Protein AF-A0A1H5J4Q7-F1 (afdb_monomer)

Solvent-accessible surface area (backbone atoms only — not comparable to full-atom values): 19342 Å² total; per-residue (Å²): 143,78,88,88,77,78,52,77,70,61,62,71,66,70,59,67,91,71,68,54,76,65,59,83,91,80,89,80,90,82,86,89,84,87,87,82,97,84,64,92,84,64,46,76,70,48,75,79,55,83,68,85,72,91,74,59,88,88,75,57,66,55,59,77,46,23,42,80,66,65,52,63,68,38,54,57,54,50,56,54,52,53,66,68,64,64,86,60,58,89,84,57,45,62,52,52,46,33,54,47,30,18,50,28,19,20,48,10,32,35,45,59,77,34,60,68,59,38,51,56,59,71,71,50,93,70,50,70,70,48,50,52,45,49,34,52,9,28,37,27,39,65,36,51,67,60,19,48,54,55,20,54,78,65,78,37,48,66,62,54,49,5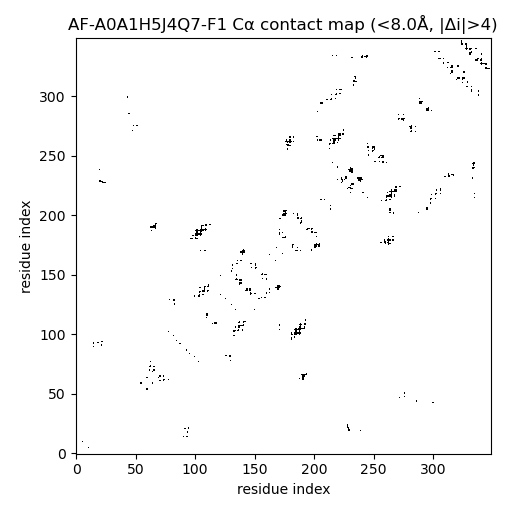2,46,60,75,64,61,66,62,29,65,89,74,48,62,31,56,56,45,44,48,47,40,31,19,29,50,18,25,21,21,41,61,60,47,61,66,34,59,45,27,44,51,54,44,62,78,80,45,54,70,66,48,47,40,52,8,51,42,52,7,54,32,32,65,74,41,37,43,35,41,37,52,67,94,49,73,61,43,42,40,60,51,34,41,32,62,76,34,36,40,91,82,48,40,63,61,29,32,25,23,50,22,47,11,47,45,48,28,52,52,50,64,46,28,72,80,28,71,67,53,35,52,52,56,51,47,57,36,64,73,35,73,67,52,35,51,45,52,53,52,41,52,54,41,48,54,51,44,54,54,46,27,54,49,45,63,72,69,51,90,50,65,39,57,52,47,20,49,48,33,55,36,54,69,46,54,64,65,56,24,54,49,35,65,63,62,76,130

Foldseek 3Di:
DDDDDPDPVNLQPPQPVQPLPDDDDDDDDDDDDDDDDDPPPPCVLCLLPPPDDDDDPVPDQCQQCCQPVVPCVSVVVLLVVQLVPDPDDSNNVPVVLLSLLLVLLQLLLCVLPPVPSLVVVLPDDGDPRSLLSNLSSCVLNVVLVVSCVSCVVVVNNVSSVSCVVVVDHHLLPDAQAQAQSLLSSLSSSCSNNVDCSSLVSLVVNLVVDDLLLLLLLLLQLLLCLPPNSQSAFPPDHRPLSLVLLCVVVVCVPPVRSSSRSPSSSSSSNVLSVSCNPDVVSSVVVSVSQVVDPSSVVSNSQSSVLVVVLNVLSVVCVVPPDPQLSVQLNSCSSSSHGSVSSVVSNVDDD

Sequence (349 aa):
MMNSKLSVFQLRMRGWTRNLQSCGSWSIAVSFGGPPALIRSLLLVLALALGSGTVTADDLPCYPTFYQTKNIRCIDGLVSSLSTLKSAAPDARTGIHSNIEGAVGFLAGLFHDHPEERRRLLTNSVSVDVKGIYIESLYRAGLTSDARTYADANSLSELFKDYMNGNLSSITETKSTYIASVNDLLIGAYFASGDLRYINNILTNYITADDEIVSDAVRIGLLHSKFGSNLAGPGRPGGAASRAACDRYRCKLDPKNFLRVLTLSSAIWALQSLSDHDEGIKRYFAKFFESDQRLKRLSATELAAFQNYVTLSIAYAAVKDNPNINSALSIFEELGSARDMANAMQKKD

Radius of gyration: 21.9 Å; Cα contacts (8 Å, |Δi|>4): 416; chains: 1; bounding box: 51×53×64 Å

Secondary structure (DSSP, 8-state):
-------HHHHHHTTGGG-SS-S-------------S--TTTHHHHTT--------TTSS-TTTTHHHH--THHHHHHHHHHHH-----TTTHHHHHHHHHHHHHHHHHHHHH-HHHHHHHHHS---HHHHHHHHHHHHHTT-HHHHHHHHHHTT-HHHHHHHHHTTPPPTTT---SS-THHHHHHHHHHHHH--HHHHHHHHHHHHTS-HHHHHHHHHHHHHHHHHGGG-S-TTSPTTHHHHHHHHHTTTTT--HHHHHHHHHHHHHHHHHHHHTT-HHHHHHHHHHHHHSHHHHHHHHHHHHHHHHHHHHHHHHHHH---HHHHHHHHHHHTT--HHHHHHHTT---

Mean predicted aligned error: 10.98 Å

Structure (mmCIF, N/CA/C/O backbone):
data_AF-A0A1H5J4Q7-F1
#
_entry.id   AF-A0A1H5J4Q7-F1
#
loop_
_atom_site.group_PDB
_atom_site.id
_atom_site.type_symbol
_atom_site.label_atom_id
_atom_site.label_alt_id
_atom_site.label_comp_id
_atom_site.label_asym_id
_atom_site.label_entity_id
_atom_site.label_seq_id
_atom_site.pdbx_PDB_ins_code
_atom_site.Cartn_x
_atom_site.Cartn_y
_atom_site.Cartn_z
_atom_site.occupancy
_atom_site.B_iso_or_equiv
_atom_site.auth_seq_id
_atom_site.auth_comp_id
_atom_site.auth_asym_id
_atom_site.auth_atom_id
_atom_site.pdbx_PDB_model_num
ATOM 1 N N . MET A 1 1 ? 9.649 27.566 30.731 1.00 29.77 1 MET A N 1
ATOM 2 C CA . MET A 1 1 ? 8.384 27.669 29.971 1.00 29.77 1 MET A CA 1
ATOM 3 C C . MET A 1 1 ? 8.693 28.174 28.569 1.00 29.77 1 MET A C 1
ATOM 5 O O . MET A 1 1 ? 8.866 29.367 28.390 1.00 29.77 1 MET A O 1
ATOM 9 N N . MET A 1 2 ? 8.815 27.273 27.594 1.00 20.53 2 MET A N 1
ATOM 10 C CA . MET A 1 2 ? 8.795 27.592 26.162 1.00 20.53 2 MET A CA 1
ATOM 11 C C . MET A 1 2 ? 8.094 26.434 25.449 1.00 20.53 2 MET A C 1
ATOM 13 O O . MET A 1 2 ? 8.372 25.269 25.718 1.00 20.53 2 MET A O 1
ATOM 17 N N . ASN A 1 3 ? 7.110 26.805 24.634 1.00 22.41 3 ASN A N 1
ATOM 18 C CA . ASN A 1 3 ? 6.052 25.979 24.064 1.00 22.41 3 ASN A CA 1
ATOM 19 C C . ASN A 1 3 ? 6.553 24.819 23.189 1.00 22.41 3 ASN A C 1
ATOM 21 O O . ASN A 1 3 ? 7.021 25.024 22.072 1.00 22.41 3 ASN A O 1
ATOM 25 N N . SER A 1 4 ? 6.308 23.593 23.642 1.00 25.86 4 SER A N 1
ATOM 26 C CA . SER A 1 4 ? 6.236 22.385 22.823 1.00 25.86 4 SER A CA 1
ATOM 27 C C . SER A 1 4 ? 4.830 22.257 22.221 1.00 25.86 4 SER A C 1
ATOM 29 O O . SER A 1 4 ? 3.955 21.589 22.758 1.00 25.86 4 SER A O 1
ATOM 31 N N . LYS A 1 5 ? 4.595 22.915 21.083 1.00 29.62 5 LYS A N 1
ATOM 32 C CA . LYS A 1 5 ? 3.440 22.636 20.211 1.00 29.62 5 LYS A CA 1
ATOM 33 C C . LYS A 1 5 ? 3.932 22.322 18.803 1.00 29.62 5 LYS A C 1
ATOM 35 O O . LYS A 1 5 ? 3.815 23.131 17.892 1.00 29.62 5 LYS A O 1
ATOM 40 N N . LEU A 1 6 ? 4.498 21.130 18.645 1.00 25.55 6 LEU A N 1
ATOM 41 C CA . LEU A 1 6 ? 4.505 20.444 17.356 1.00 25.55 6 LEU A CA 1
ATOM 42 C C . LEU A 1 6 ? 3.244 19.585 17.348 1.00 25.55 6 LEU A C 1
ATOM 44 O O . LEU A 1 6 ? 3.150 18.627 18.111 1.00 25.55 6 LEU A O 1
ATOM 48 N N . SER A 1 7 ? 2.245 19.979 16.558 1.00 27.31 7 SER A N 1
ATOM 49 C CA . SER A 1 7 ? 1.022 19.190 16.423 1.00 27.31 7 SER A CA 1
ATOM 50 C C . SER A 1 7 ? 1.363 17.809 15.856 1.00 27.31 7 SER A C 1
ATOM 52 O O . SER A 1 7 ? 2.272 17.667 15.034 1.00 27.31 7 SER A O 1
ATOM 54 N N . VAL A 1 8 ? 0.610 16.787 16.260 1.00 31.56 8 VAL A N 1
ATOM 55 C CA . VAL A 1 8 ? 0.691 15.410 15.734 1.00 31.56 8 VAL A CA 1
ATOM 56 C C . VAL A 1 8 ? 0.660 15.389 14.191 1.00 31.56 8 VAL A C 1
ATOM 58 O O . VAL A 1 8 ? 1.298 14.556 13.551 1.00 31.56 8 VAL A O 1
ATOM 61 N N . PHE A 1 9 ? 0.026 16.392 13.576 1.00 26.95 9 PHE A N 1
ATOM 62 C CA . PHE A 1 9 ? -0.016 16.619 12.132 1.00 26.95 9 PHE A CA 1
ATOM 63 C C . PHE A 1 9 ? 1.332 17.061 11.516 1.00 26.95 9 PHE A C 1
ATOM 65 O O . PHE A 1 9 ? 1.667 16.659 10.404 1.00 26.95 9 PHE A O 1
ATOM 72 N N . GLN A 1 10 ? 2.155 17.838 12.233 1.00 26.36 10 GLN A N 1
ATOM 73 C CA . GLN A 1 10 ? 3.488 18.261 11.771 1.00 26.36 10 GLN A CA 1
ATOM 74 C C . GLN A 1 10 ? 4.546 17.149 11.872 1.00 26.36 10 GLN A C 1
ATOM 76 O O . GLN A 1 10 ? 5.519 17.156 11.113 1.00 26.36 10 GLN A O 1
ATOM 81 N N . LEU A 1 11 ? 4.344 16.163 12.752 1.00 28.02 11 LEU A N 1
ATOM 82 C CA . LEU A 1 11 ? 5.165 14.947 12.822 1.00 28.02 11 LEU A CA 1
ATOM 83 C C . LEU A 1 11 ? 4.892 13.989 11.648 1.00 28.02 11 LEU A C 1
ATOM 85 O O . LEU A 1 11 ? 5.827 13.351 11.169 1.00 28.02 11 LEU A O 1
ATOM 89 N N . ARG A 1 12 ? 3.659 13.966 11.116 1.00 34.75 12 ARG A N 1
ATOM 90 C CA . ARG A 1 12 ? 3.257 13.140 9.957 1.00 34.75 12 ARG A CA 1
ATOM 91 C C . ARG A 1 12 ? 3.924 13.549 8.632 1.00 34.75 12 ARG A C 1
ATOM 93 O O . ARG A 1 12 ? 4.121 12.705 7.767 1.00 34.75 12 ARG A O 1
ATOM 100 N N . MET A 1 13 ? 4.329 14.814 8.481 1.00 28.12 13 MET A N 1
ATOM 101 C CA . MET A 1 13 ? 4.890 15.350 7.224 1.00 28.12 13 MET A CA 1
ATOM 102 C C . MET A 1 13 ? 6.427 15.304 7.142 1.00 28.12 13 MET A C 1
ATOM 104 O O . MET A 1 13 ? 6.987 15.312 6.048 1.00 28.12 13 MET A O 1
ATOM 108 N N . ARG A 1 14 ? 7.145 15.257 8.275 1.00 25.47 14 ARG A N 1
ATOM 109 C CA . ARG A 1 14 ? 8.619 15.390 8.297 1.00 25.47 14 ARG A CA 1
ATOM 110 C C . ARG A 1 14 ? 9.396 14.098 8.003 1.00 25.47 14 ARG A C 1
ATOM 112 O O . ARG A 1 14 ? 10.595 14.177 7.757 1.00 25.47 14 ARG A O 1
ATOM 119 N N . GLY A 1 15 ? 8.747 12.932 8.009 1.00 28.78 15 GLY A N 1
ATOM 120 C CA . GLY A 1 15 ? 9.418 11.631 7.852 1.00 28.78 15 GLY A CA 1
ATOM 121 C C . GLY A 1 15 ? 9.685 11.184 6.409 1.00 28.78 15 GLY A C 1
ATOM 122 O O . GLY A 1 15 ? 10.469 10.268 6.194 1.00 28.78 15 GLY A O 1
ATOM 123 N N . TRP A 1 16 ? 9.063 11.806 5.404 1.00 30.89 16 TRP A N 1
ATOM 124 C CA . TRP A 1 16 ? 9.048 11.246 4.046 1.00 30.89 16 TRP A CA 1
ATOM 125 C C . TRP A 1 16 ? 10.306 11.503 3.210 1.00 30.89 16 TRP A C 1
ATOM 127 O O . TRP A 1 16 ? 10.646 10.688 2.357 1.00 30.89 16 TRP A O 1
ATOM 137 N N . THR A 1 17 ? 11.056 12.578 3.460 1.00 31.09 17 THR A N 1
ATOM 138 C CA . THR A 1 17 ? 12.242 12.918 2.649 1.00 31.09 17 THR A CA 1
ATOM 139 C C . THR A 1 17 ? 13.477 12.050 2.936 1.00 31.09 17 THR A C 1
ATOM 141 O O . THR A 1 17 ? 14.515 12.265 2.315 1.00 31.09 17 THR A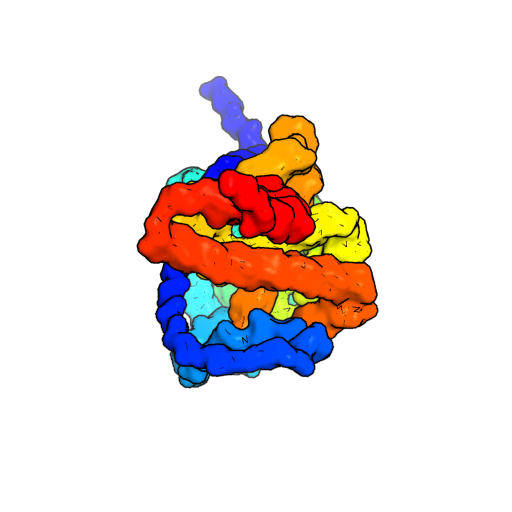 O 1
ATOM 144 N N . ARG A 1 18 ? 13.394 11.057 3.839 1.00 31.28 18 ARG A N 1
ATOM 145 C CA . ARG A 1 18 ? 14.527 10.187 4.230 1.00 31.28 18 ARG A CA 1
ATOM 146 C C . ARG A 1 18 ? 14.257 8.668 4.156 1.00 31.28 18 ARG A C 1
ATOM 148 O O . ARG A 1 18 ? 15.115 7.886 4.541 1.00 31.28 18 ARG A O 1
ATOM 155 N N . ASN A 1 19 ? 13.116 8.234 3.615 1.00 31.52 19 ASN A N 1
ATOM 156 C CA . ASN A 1 19 ? 12.564 6.875 3.780 1.00 31.52 19 ASN A CA 1
ATOM 157 C C . ASN A 1 19 ? 12.998 5.767 2.803 1.00 31.52 19 ASN A C 1
ATOM 159 O O . ASN A 1 19 ? 12.260 4.813 2.583 1.00 31.52 19 ASN A O 1
ATOM 163 N N . LEU A 1 20 ? 14.202 5.827 2.240 1.00 35.66 20 LEU A N 1
ATOM 164 C CA . LEU A 1 20 ? 14.675 4.794 1.299 1.00 35.66 20 LEU A CA 1
ATOM 165 C C . LEU A 1 20 ? 15.574 3.724 1.940 1.00 35.66 20 LEU A C 1
ATOM 167 O O . LEU A 1 20 ? 16.313 3.043 1.238 1.00 35.66 20 LEU A O 1
ATOM 171 N N . GLN A 1 21 ? 15.549 3.560 3.267 1.00 27.89 21 GLN A N 1
ATOM 172 C CA . GLN A 1 21 ? 16.539 2.721 3.966 1.00 27.89 21 GLN A CA 1
ATOM 173 C C . GLN A 1 21 ? 15.998 1.699 4.976 1.00 27.89 21 GLN A C 1
ATOM 175 O O . GLN A 1 21 ? 16.804 1.007 5.589 1.00 27.89 21 GLN A O 1
ATOM 180 N N . SER A 1 22 ? 14.685 1.526 5.155 1.00 24.45 22 SER A N 1
ATOM 181 C CA . SER A 1 22 ? 14.187 0.594 6.181 1.00 24.45 22 SER A CA 1
ATOM 182 C C . SER A 1 22 ? 12.938 -0.186 5.772 1.00 24.45 22 SER A C 1
ATOM 184 O O . SER A 1 22 ? 11.874 -0.038 6.361 1.00 24.45 22 SER A O 1
ATOM 186 N N . CYS A 1 23 ? 13.086 -1.080 4.793 1.00 25.84 23 CYS A N 1
ATOM 187 C CA . CYS A 1 23 ? 12.246 -2.275 4.661 1.00 25.84 23 CYS A CA 1
ATOM 188 C C . CYS A 1 23 ? 13.148 -3.454 4.271 1.00 25.84 23 CYS A C 1
ATOM 190 O O . CYS A 1 23 ? 13.990 -3.328 3.384 1.00 25.84 23 CYS A O 1
ATOM 192 N N . GLY A 1 24 ? 13.039 -4.542 5.035 1.00 23.61 24 GLY A N 1
ATOM 193 C CA . GLY A 1 24 ? 14.027 -5.613 5.145 1.00 23.61 24 GLY A CA 1
ATOM 194 C C . GLY A 1 24 ? 14.361 -6.345 3.846 1.00 23.61 24 GLY A C 1
ATOM 195 O O . GLY A 1 24 ? 13.514 -6.580 2.989 1.00 23.61 24 GLY A O 1
ATOM 196 N N . SER A 1 25 ? 15.629 -6.730 3.751 1.00 21.33 25 SER A N 1
ATOM 197 C CA . SER A 1 25 ? 16.214 -7.555 2.702 1.00 21.33 25 SER A CA 1
ATOM 198 C C . SER A 1 25 ? 15.612 -8.961 2.689 1.00 21.33 25 SER A C 1
ATOM 200 O O . SER A 1 25 ? 15.747 -9.692 3.667 1.00 21.33 25 SER A O 1
ATOM 202 N N . TRP A 1 26 ? 15.054 -9.374 1.553 1.00 22.02 26 TRP A N 1
ATOM 203 C CA . TRP A 1 26 ? 14.820 -10.782 1.228 1.00 22.02 26 TRP A CA 1
ATOM 204 C C . TRP A 1 26 ? 15.532 -11.075 -0.092 1.00 22.02 26 TRP A C 1
ATOM 206 O O . TRP A 1 26 ? 15.235 -10.477 -1.124 1.00 22.02 26 TRP A O 1
ATOM 216 N N . SER A 1 27 ? 16.550 -11.935 -0.039 1.00 19.55 27 SER A N 1
ATOM 217 C CA . SER A 1 27 ? 17.328 -12.346 -1.212 1.00 19.55 27 SER A CA 1
ATOM 218 C C . SER A 1 27 ? 16.724 -13.622 -1.786 1.00 19.55 27 SER A C 1
ATOM 220 O O . SER A 1 27 ? 16.618 -14.610 -1.066 1.00 19.55 27 SER A O 1
ATOM 222 N N . ILE A 1 28 ? 16.384 -13.630 -3.076 1.00 22.78 28 ILE A N 1
ATOM 223 C CA . ILE A 1 28 ? 16.048 -14.858 -3.808 1.00 22.78 28 ILE A CA 1
ATOM 224 C C . ILE A 1 28 ? 16.969 -14.959 -5.025 1.00 22.78 28 ILE A C 1
ATOM 226 O O . ILE A 1 28 ? 16.958 -14.101 -5.911 1.00 22.78 28 ILE A O 1
ATOM 230 N N . ALA A 1 29 ? 17.775 -16.020 -5.053 1.00 20.33 29 ALA A N 1
ATOM 231 C CA . ALA A 1 29 ? 18.517 -16.462 -6.225 1.00 20.33 29 ALA A CA 1
ATOM 232 C C . ALA A 1 29 ? 17.582 -17.266 -7.140 1.00 20.33 29 ALA A C 1
ATOM 234 O O . ALA A 1 29 ? 16.869 -18.144 -6.660 1.00 20.33 29 ALA A O 1
ATOM 235 N N . VAL A 1 30 ? 17.596 -17.003 -8.451 1.00 23.02 30 VAL A N 1
ATOM 236 C CA . VAL A 1 30 ? 16.893 -17.844 -9.436 1.00 23.02 30 VAL A CA 1
ATOM 237 C C . VAL A 1 30 ? 17.801 -18.100 -10.639 1.00 23.02 30 VAL A C 1
ATOM 239 O O . VAL A 1 30 ? 18.414 -17.176 -11.174 1.00 23.02 30 VAL A O 1
ATOM 242 N N . SER A 1 31 ? 17.894 -19.377 -11.017 1.00 19.88 31 SER A N 1
ATOM 243 C CA . SER A 1 31 ? 18.661 -19.929 -12.142 1.00 19.88 31 SER A CA 1
ATOM 244 C C . SER A 1 31 ? 17.863 -19.890 -13.458 1.00 19.88 31 SER A C 1
ATOM 246 O O . SER A 1 31 ? 16.634 -19.875 -13.447 1.00 19.88 31 SER A O 1
ATOM 248 N N . PHE A 1 32 ? 18.578 -19.855 -14.587 1.00 26.89 32 PHE A N 1
ATOM 249 C CA . PHE A 1 32 ? 18.095 -19.527 -15.935 1.00 26.89 32 PHE A CA 1
ATOM 250 C C . PHE A 1 32 ? 17.524 -20.698 -16.753 1.00 26.89 32 PHE A C 1
ATOM 252 O O . PHE A 1 32 ? 17.999 -21.828 -16.670 1.00 26.89 32 PHE A O 1
ATOM 259 N N . GLY A 1 33 ? 16.641 -20.339 -17.697 1.00 20.36 33 GLY A N 1
ATOM 260 C CA . GLY A 1 33 ? 16.422 -21.037 -18.971 1.00 20.36 33 GLY A CA 1
ATOM 261 C C . GLY A 1 33 ? 15.419 -20.296 -19.879 1.00 20.36 33 GLY A C 1
ATOM 262 O O . GLY A 1 33 ? 14.238 -20.250 -19.559 1.00 20.36 33 GLY A O 1
ATOM 263 N N . GLY A 1 34 ? 15.873 -19.696 -20.994 1.00 27.83 34 GLY A N 1
ATOM 264 C CA . GLY A 1 34 ? 15.013 -19.223 -22.113 1.00 27.83 34 GLY A CA 1
ATOM 265 C C . GLY A 1 34 ? 14.760 -20.345 -23.142 1.00 27.83 34 GLY A C 1
ATOM 266 O O . GLY A 1 34 ? 15.465 -21.354 -23.044 1.00 27.83 34 GLY A O 1
ATOM 267 N N . PRO A 1 35 ? 13.816 -20.240 -24.123 1.00 32.12 35 PRO A N 1
ATOM 268 C CA . PRO A 1 35 ? 13.859 -19.302 -25.278 1.00 32.12 35 PRO A CA 1
ATOM 269 C C . PRO A 1 35 ? 12.435 -18.892 -25.824 1.00 32.12 35 PRO A C 1
ATOM 271 O O . PRO A 1 35 ? 11.508 -18.821 -25.025 1.00 32.12 35 PRO A O 1
ATOM 274 N N . PRO A 1 36 ? 12.191 -18.621 -27.138 1.00 32.25 36 PRO A N 1
ATOM 275 C CA . PRO A 1 36 ? 12.287 -17.344 -27.859 1.00 32.25 36 PRO A CA 1
ATOM 276 C C . PRO A 1 36 ? 10.930 -16.765 -28.370 1.00 32.25 36 PRO A C 1
ATOM 278 O O . PRO A 1 36 ? 9.840 -17.255 -28.090 1.00 32.25 36 PRO A O 1
ATOM 281 N N . ALA A 1 37 ? 11.026 -15.667 -29.128 1.00 31.22 37 ALA A N 1
ATOM 282 C CA . ALA A 1 37 ? 9.973 -14.791 -29.644 1.00 31.22 37 ALA A CA 1
ATOM 283 C C . ALA A 1 37 ? 8.816 -15.469 -30.415 1.00 31.22 37 ALA A C 1
ATOM 285 O O . ALA A 1 37 ? 8.998 -15.816 -31.574 1.00 31.22 37 ALA A O 1
ATOM 286 N N . LEU A 1 38 ? 7.617 -15.556 -29.809 1.00 28.70 38 LEU A N 1
ATOM 287 C CA . LEU A 1 38 ? 6.293 -15.459 -30.478 1.00 28.70 38 LEU A CA 1
ATOM 288 C C . LEU A 1 38 ? 5.083 -15.503 -29.506 1.00 28.70 38 LEU A C 1
ATOM 290 O O . LEU A 1 38 ? 4.016 -15.997 -29.850 1.00 28.70 38 LEU A O 1
ATOM 294 N N . ILE A 1 39 ? 5.195 -14.969 -28.281 1.00 31.05 39 ILE A N 1
ATOM 295 C CA . ILE A 1 39 ? 4.081 -14.975 -27.304 1.00 31.05 39 ILE A CA 1
ATOM 296 C C . ILE A 1 39 ? 3.931 -13.589 -26.658 1.00 31.05 39 ILE A C 1
ATOM 298 O O . ILE A 1 39 ? 4.207 -13.393 -25.483 1.00 31.05 39 ILE A O 1
ATOM 302 N N . ARG A 1 40 ? 3.518 -12.572 -27.426 1.00 31.56 40 ARG A N 1
ATOM 303 C CA . ARG A 1 40 ? 3.333 -11.198 -26.899 1.00 31.56 40 ARG A CA 1
ATOM 304 C C . ARG A 1 40 ? 1.955 -10.916 -26.286 1.00 31.56 40 ARG A C 1
ATOM 306 O O . ARG A 1 40 ? 1.756 -9.833 -25.751 1.00 31.56 40 ARG A O 1
ATOM 313 N N . SER A 1 41 ? 1.034 -11.879 -26.288 1.00 31.75 41 SER A N 1
ATOM 314 C CA . SER A 1 41 ? -0.330 -11.673 -25.762 1.00 31.75 41 SER A CA 1
ATOM 315 C C . SER A 1 41 ? -0.670 -12.508 -24.522 1.00 31.75 41 SER A C 1
ATOM 317 O O . SER A 1 41 ? -1.698 -12.252 -23.907 1.00 31.75 41 SER A O 1
ATOM 319 N N . LEU A 1 42 ? 0.197 -13.446 -24.113 1.00 28.98 42 LEU A N 1
ATOM 320 C CA . LEU A 1 42 ? -0.006 -14.300 -22.929 1.00 28.98 42 LEU A CA 1
ATOM 321 C C . LEU A 1 42 ? 0.981 -14.022 -21.773 1.00 28.98 42 LEU A C 1
ATOM 323 O O . LEU A 1 42 ? 0.776 -14.493 -20.659 1.00 28.98 42 LEU A O 1
ATOM 327 N N . LEU A 1 43 ? 2.045 -13.240 -22.006 1.00 36.28 43 LEU A N 1
ATOM 328 C CA . LEU A 1 43 ? 3.125 -13.021 -21.029 1.00 36.28 43 LEU A CA 1
ATOM 329 C C . LEU A 1 43 ? 2.837 -11.951 -19.963 1.00 36.28 43 LEU A C 1
ATOM 331 O O . LEU A 1 43 ? 3.576 -11.882 -18.984 1.00 36.28 43 LEU A O 1
ATOM 335 N N . LEU A 1 44 ? 1.761 -11.163 -20.088 1.00 38.09 44 LEU A N 1
ATOM 336 C CA . LEU A 1 44 ? 1.377 -10.223 -19.022 1.00 38.09 44 LEU A CA 1
ATOM 337 C C . LEU A 1 44 ? 0.908 -10.953 -17.752 1.00 38.09 44 LEU A C 1
ATOM 339 O O . LEU A 1 44 ? 1.145 -10.473 -16.649 1.00 38.09 44 LEU A O 1
ATOM 343 N N . VAL A 1 45 ? 0.306 -12.137 -17.914 1.00 40.25 45 VAL A N 1
ATOM 344 C CA . VAL A 1 45 ? -0.205 -12.967 -16.811 1.00 40.25 45 VAL A CA 1
ATOM 345 C C . VAL A 1 45 ? 0.914 -13.796 -16.164 1.00 40.25 45 VAL A C 1
ATOM 347 O O . VAL A 1 45 ? 0.859 -14.069 -14.970 1.00 40.25 45 VAL A O 1
ATOM 350 N N . LEU A 1 46 ? 1.971 -14.148 -16.914 1.00 37.69 46 LEU A N 1
ATOM 351 C CA . LEU A 1 46 ? 3.096 -14.941 -16.393 1.00 37.69 46 LEU A CA 1
ATOM 352 C C . LEU A 1 46 ? 4.228 -14.108 -15.775 1.00 37.69 46 LEU A C 1
ATOM 354 O O . LEU A 1 46 ? 4.896 -14.581 -14.861 1.00 37.69 46 LEU A O 1
ATOM 358 N N . ALA A 1 47 ? 4.452 -12.870 -16.222 1.00 41.66 47 ALA A N 1
ATOM 359 C CA . ALA A 1 47 ? 5.499 -12.017 -15.649 1.00 41.66 47 ALA A CA 1
ATOM 360 C C . ALA A 1 47 ? 5.153 -11.484 -14.241 1.00 41.66 47 ALA A C 1
ATOM 362 O O . ALA A 1 47 ? 6.052 -11.091 -13.506 1.00 41.66 47 ALA A O 1
ATOM 363 N N . LEU A 1 48 ? 3.876 -11.542 -13.846 1.00 39.75 48 LEU A N 1
ATOM 364 C CA . LEU A 1 48 ? 3.406 -11.357 -12.465 1.00 39.75 48 LEU A CA 1
ATOM 365 C C . LEU A 1 48 ? 3.352 -12.679 -11.666 1.00 39.75 48 LEU A C 1
ATOM 367 O O . LEU A 1 48 ? 2.896 -12.680 -10.530 1.00 39.75 48 LEU A O 1
ATOM 371 N N . ALA A 1 49 ? 3.775 -13.809 -12.249 1.00 38.38 49 ALA A N 1
ATOM 372 C CA . ALA A 1 49 ? 3.619 -15.148 -11.671 1.00 38.38 49 ALA A CA 1
ATOM 373 C C . ALA A 1 49 ? 4.937 -15.922 -11.465 1.00 38.38 49 ALA A C 1
ATOM 375 O O . ALA A 1 49 ? 4.898 -17.075 -11.039 1.00 38.38 49 ALA A O 1
ATOM 376 N N . LEU A 1 50 ? 6.105 -15.333 -11.742 1.00 35.91 50 LEU A N 1
ATOM 377 C CA . LEU A 1 50 ? 7.399 -16.005 -11.559 1.00 35.91 50 LEU A CA 1
ATOM 378 C C . LEU A 1 50 ? 8.002 -15.685 -10.186 1.00 35.91 50 LEU A C 1
ATOM 380 O O . LEU A 1 50 ? 8.947 -14.908 -10.062 1.00 35.91 50 LEU A O 1
ATOM 384 N N . GLY A 1 51 ? 7.430 -16.329 -9.171 1.00 33.94 51 GLY A N 1
ATOM 385 C CA . GLY A 1 51 ? 7.886 -16.315 -7.781 1.00 33.94 51 GLY A CA 1
ATOM 386 C C . GLY A 1 51 ? 7.360 -17.509 -6.979 1.00 33.94 51 GLY A C 1
ATOM 387 O O . GLY A 1 51 ? 7.104 -17.386 -5.793 1.00 33.94 51 GLY A O 1
ATOM 388 N N . SER A 1 52 ? 7.132 -18.667 -7.608 1.00 34.25 52 SER A N 1
ATOM 389 C CA . SER A 1 52 ? 6.587 -19.847 -6.927 1.00 34.25 52 SER A CA 1
ATOM 390 C C . SER A 1 52 ? 7.667 -20.595 -6.137 1.00 34.25 52 SER A C 1
ATOM 392 O O . SER A 1 52 ? 8.298 -21.519 -6.652 1.00 34.25 52 SER A O 1
ATOM 394 N N . GLY A 1 53 ? 7.863 -20.195 -4.881 1.00 30.97 53 GLY A N 1
ATOM 395 C CA . GLY A 1 53 ? 8.367 -21.078 -3.830 1.00 30.97 53 GLY A CA 1
ATOM 396 C C . GLY A 1 53 ? 7.192 -21.815 -3.187 1.00 30.97 53 GLY A C 1
ATOM 397 O O . GLY A 1 53 ? 6.191 -21.200 -2.831 1.00 30.97 53 GLY A O 1
ATOM 398 N N . THR A 1 54 ? 7.277 -23.136 -3.056 1.00 28.25 54 THR A N 1
ATOM 399 C CA . THR A 1 54 ? 6.305 -23.920 -2.285 1.00 28.25 54 THR A CA 1
ATOM 400 C C . THR A 1 54 ? 6.488 -23.611 -0.801 1.00 28.25 54 THR A C 1
ATOM 402 O O . THR A 1 54 ? 7.464 -24.061 -0.205 1.00 28.25 54 THR A O 1
ATOM 405 N N . VAL A 1 55 ? 5.572 -22.838 -0.217 1.00 30.34 55 VAL A N 1
ATOM 406 C CA . VAL A 1 55 ? 5.522 -22.579 1.228 1.00 30.34 55 VAL A CA 1
ATOM 407 C C . VAL A 1 55 ? 4.586 -23.604 1.861 1.00 30.34 55 VAL A C 1
ATOM 409 O O . VAL A 1 55 ? 3.419 -23.719 1.484 1.00 30.34 55 VAL A O 1
ATOM 412 N N . THR A 1 56 ? 5.113 -24.391 2.793 1.00 30.81 56 THR A N 1
ATOM 413 C CA . THR A 1 56 ? 4.332 -25.273 3.663 1.00 30.81 56 THR A CA 1
ATOM 414 C C . THR A 1 56 ? 3.457 -24.438 4.600 1.00 30.81 56 THR A C 1
ATOM 416 O O . THR A 1 56 ? 3.870 -23.375 5.049 1.00 30.81 56 THR A O 1
ATOM 419 N N . ALA A 1 57 ? 2.241 -24.905 4.902 1.00 35.00 57 ALA A N 1
ATOM 420 C CA . ALA A 1 57 ? 1.228 -24.153 5.658 1.00 35.00 57 ALA A CA 1
ATOM 421 C C . ALA A 1 57 ? 1.682 -23.654 7.052 1.00 35.00 57 ALA A C 1
ATOM 423 O O . ALA A 1 57 ? 1.077 -22.722 7.577 1.00 35.00 57 ALA A O 1
ATOM 424 N N . ASP A 1 58 ? 2.750 -24.228 7.615 1.00 32.41 58 ASP A N 1
ATOM 425 C CA . ASP A 1 58 ? 3.317 -23.850 8.916 1.00 32.41 58 ASP A CA 1
ATOM 426 C C . ASP A 1 58 ? 4.270 -22.633 8.871 1.00 32.41 58 ASP A C 1
ATOM 428 O O . ASP A 1 58 ? 4.575 -22.072 9.921 1.00 32.41 58 ASP A O 1
ATOM 432 N N . ASP A 1 59 ? 4.699 -22.179 7.683 1.00 35.50 59 ASP A N 1
ATOM 433 C CA . ASP A 1 59 ? 5.675 -21.080 7.516 1.00 35.50 59 ASP A CA 1
ATOM 434 C C . ASP A 1 59 ? 5.053 -19.736 7.098 1.00 35.50 59 ASP A C 1
ATOM 436 O O . ASP A 1 59 ? 5.758 -18.735 6.937 1.00 35.50 59 ASP A O 1
ATOM 440 N N . LEU A 1 60 ? 3.731 -19.667 6.915 1.00 45.19 60 LEU A N 1
ATOM 441 C CA . LEU A 1 60 ? 3.082 -18.395 6.603 1.00 45.19 60 LEU A CA 1
ATOM 442 C C . LEU A 1 60 ? 2.963 -17.552 7.881 1.00 45.19 60 LEU A C 1
ATOM 444 O O . LEU A 1 60 ? 2.417 -18.034 8.879 1.00 45.19 60 LEU A O 1
ATOM 448 N N . PRO A 1 61 ? 3.414 -16.280 7.881 1.00 60.84 61 PRO A N 1
ATOM 449 C CA . PRO A 1 61 ? 3.161 -15.395 9.006 1.00 60.84 61 PRO A CA 1
ATOM 450 C C . PRO A 1 61 ? 1.655 -15.386 9.314 1.00 60.84 61 PRO A C 1
ATOM 452 O O . PRO A 1 61 ? 0.810 -15.249 8.433 1.00 60.84 61 PRO A O 1
ATOM 455 N N . CYS A 1 62 ? 1.328 -15.579 10.590 1.00 68.00 62 CYS A N 1
ATOM 456 C CA . CYS A 1 62 ? -0.030 -15.825 11.097 1.00 68.00 62 CYS A CA 1
ATOM 457 C C . CYS A 1 62 ? -1.028 -14.703 10.731 1.00 68.00 62 CYS A C 1
ATOM 459 O O . CYS A 1 62 ? -2.228 -14.915 10.590 1.00 68.00 62 CYS A O 1
ATOM 461 N N . TYR A 1 63 ? -0.518 -13.478 10.597 1.00 69.19 63 TYR A N 1
ATOM 462 C CA . TYR A 1 63 ? -1.308 -12.264 10.435 1.00 69.19 63 TYR A CA 1
ATOM 463 C C . TYR A 1 63 ? -1.920 -12.116 9.024 1.00 69.19 63 TYR A C 1
ATOM 465 O O . TYR A 1 63 ? -3.140 -11.976 8.942 1.00 69.19 63 TYR A O 1
ATOM 473 N N . PRO A 1 64 ? -1.157 -12.254 7.918 1.00 73.50 64 PRO A N 1
ATOM 474 C CA . PRO A 1 64 ? -1.719 -12.244 6.563 1.00 73.50 64 PRO A CA 1
ATOM 475 C C . PRO A 1 64 ? -2.793 -13.295 6.256 1.00 73.50 64 PRO A C 1
ATOM 477 O O . PRO A 1 64 ? -3.628 -13.085 5.378 1.00 73.50 64 PRO A O 1
ATOM 480 N N . THR A 1 65 ? -2.790 -14.426 6.963 1.00 75.50 65 THR A N 1
ATOM 481 C CA . THR A 1 65 ? -3.687 -15.562 6.692 1.00 75.50 65 THR A CA 1
ATOM 482 C C . THR A 1 65 ? -4.870 -15.645 7.656 1.00 75.50 65 THR A C 1
ATOM 484 O O . THR A 1 65 ? -5.686 -16.566 7.552 1.00 75.50 65 THR A O 1
ATOM 487 N N . PHE A 1 66 ? -5.009 -14.700 8.594 1.00 83.88 66 PHE A N 1
ATOM 488 C CA . PHE A 1 66 ? -6.056 -14.753 9.616 1.00 83.88 66 PHE A CA 1
ATOM 489 C C . PHE A 1 66 ? -7.461 -14.814 9.013 1.00 83.88 66 PHE A C 1
ATOM 491 O O . PHE A 1 66 ? -8.292 -15.580 9.493 1.00 83.88 66 PHE A O 1
ATOM 498 N N . TYR A 1 67 ? -7.748 -14.073 7.942 1.00 86.62 67 TYR A N 1
ATOM 499 C CA . TYR A 1 67 ? -9.076 -14.110 7.329 1.00 86.62 67 TYR A CA 1
ATOM 500 C C . TYR A 1 67 ? -9.473 -15.507 6.815 1.00 86.62 67 TYR A C 1
ATOM 502 O O . TYR A 1 67 ? -10.663 -15.810 6.763 1.00 86.62 67 TYR A O 1
ATOM 510 N N . GLN A 1 68 ? -8.498 -16.360 6.482 1.00 83.62 68 GLN A N 1
ATOM 511 C CA . GLN A 1 68 ? -8.718 -17.745 6.059 1.00 83.62 68 GLN A CA 1
ATOM 512 C C . GLN A 1 68 ? -8.752 -18.700 7.254 1.00 83.62 68 GLN A C 1
ATOM 514 O O . GLN A 1 68 ? -9.630 -19.553 7.349 1.00 83.62 68 GLN A O 1
ATOM 519 N N . THR A 1 69 ? -7.784 -18.569 8.165 1.00 84.50 69 THR A N 1
ATOM 520 C CA . THR A 1 69 ? -7.552 -19.542 9.246 1.00 84.50 69 THR A CA 1
ATOM 521 C C . THR A 1 69 ? -8.377 -19.265 10.497 1.00 84.50 69 THR A C 1
ATOM 523 O O . THR A 1 69 ? -8.623 -20.174 11.287 1.00 84.50 69 THR A O 1
ATOM 526 N N . LYS A 1 70 ? -8.760 -18.000 10.708 1.00 86.19 70 LYS A N 1
ATOM 527 C CA . LYS A 1 70 ? -9.385 -17.467 11.927 1.00 86.19 70 LYS A CA 1
ATOM 528 C C . LYS A 1 70 ? -8.637 -17.874 13.204 1.00 86.19 70 LYS A C 1
ATOM 530 O O . LYS A 1 70 ? -9.228 -18.018 14.272 1.00 86.19 70 LYS A O 1
ATOM 535 N N . ASN A 1 71 ? -7.319 -18.061 13.104 1.00 84.31 71 ASN A N 1
ATOM 536 C CA . ASN A 1 71 ? -6.494 -18.514 14.214 1.00 84.31 71 ASN A CA 1
ATOM 537 C C . ASN A 1 71 ? -6.292 -17.385 15.238 1.00 84.31 71 ASN A C 1
ATOM 539 O O . ASN A 1 71 ? -5.482 -16.478 15.060 1.00 84.31 71 ASN A O 1
ATOM 543 N N . ILE A 1 72 ? -7.013 -17.470 16.355 1.00 80.38 72 ILE A N 1
ATOM 544 C CA . ILE A 1 72 ? -7.002 -16.459 17.421 1.00 80.38 72 ILE A CA 1
ATOM 545 C C . ILE A 1 72 ? -5.615 -16.305 18.065 1.00 80.38 72 ILE A C 1
ATOM 547 O O . ILE A 1 72 ? -5.262 -15.207 18.490 1.00 80.38 72 ILE A O 1
ATOM 551 N N . ARG A 1 73 ? -4.767 -17.349 18.066 1.00 80.06 73 ARG A N 1
ATOM 552 C CA . ARG A 1 73 ? -3.398 -17.245 18.610 1.00 80.06 73 ARG A CA 1
ATOM 553 C C . ARG A 1 73 ? -2.549 -16.218 17.855 1.00 80.06 73 ARG A C 1
ATOM 555 O O . ARG A 1 73 ? -1.645 -15.633 18.449 1.00 80.06 73 ARG A O 1
ATOM 562 N N . CYS A 1 74 ? -2.861 -15.952 16.581 1.00 77.00 74 CYS A N 1
ATOM 563 C CA . CYS A 1 74 ? -2.211 -14.891 15.809 1.00 77.00 74 CYS A CA 1
ATOM 564 C C . CYS A 1 74 ? -2.397 -13.515 16.458 1.00 77.00 74 CYS A C 1
ATOM 566 O O . CYS A 1 74 ? -1.490 -12.685 16.432 1.00 77.00 74 CYS A O 1
ATOM 568 N N . ILE A 1 75 ? -3.572 -13.279 17.046 1.00 83.50 75 ILE A N 1
ATOM 569 C CA . ILE A 1 75 ? -3.957 -11.999 17.639 1.00 83.50 75 ILE A CA 1
ATOM 570 C C . ILE A 1 75 ? -3.126 -11.738 18.897 1.00 83.50 75 ILE A C 1
ATOM 572 O O . ILE A 1 75 ? -2.593 -10.644 19.069 1.00 83.50 75 ILE A O 1
ATOM 576 N N . ASP A 1 76 ? -2.952 -12.752 19.744 1.00 83.44 76 ASP A N 1
ATOM 577 C CA . ASP A 1 76 ? -2.154 -12.628 20.966 1.00 83.44 76 ASP A CA 1
ATOM 578 C C . ASP A 1 76 ? -0.673 -12.370 20.637 1.00 83.44 76 ASP A C 1
ATOM 580 O O . ASP A 1 76 ? -0.037 -11.510 21.252 1.00 83.44 76 ASP A O 1
ATOM 584 N N . GLY A 1 77 ? -0.138 -13.046 19.612 1.00 78.69 77 GLY A N 1
ATOM 585 C CA . GLY A 1 77 ? 1.209 -12.789 19.095 1.00 78.69 77 GLY A CA 1
ATOM 586 C C . GLY A 1 77 ? 1.379 -11.364 18.555 1.00 78.69 77 GLY A C 1
ATOM 587 O O . GLY A 1 77 ? 2.365 -10.698 18.883 1.00 78.69 77 GLY A O 1
ATOM 588 N N . LEU A 1 78 ? 0.396 -10.858 17.798 1.00 81.88 78 LEU A N 1
ATOM 589 C CA . LEU A 1 78 ? 0.374 -9.474 17.316 1.00 81.88 78 LEU A CA 1
ATOM 590 C C . LEU A 1 78 ? 0.406 -8.487 18.491 1.00 81.88 78 LEU A C 1
ATOM 592 O O . LEU A 1 78 ? 1.299 -7.645 18.552 1.00 81.88 78 LEU A O 1
ATOM 596 N N . VAL A 1 79 ? -0.515 -8.616 19.449 1.00 82.75 79 VAL A N 1
ATOM 597 C CA . VAL A 1 79 ? -0.604 -7.731 20.626 1.00 82.75 79 VAL A CA 1
ATOM 598 C C . VAL A 1 79 ? 0.689 -7.757 21.439 1.00 82.75 79 VAL A C 1
ATOM 600 O O . VAL A 1 79 ? 1.193 -6.704 21.837 1.00 82.75 79 VAL A O 1
ATOM 603 N N . SER A 1 80 ? 1.273 -8.942 21.631 1.00 80.19 80 SER A N 1
ATOM 604 C CA . SER A 1 80 ? 2.568 -9.082 22.292 1.00 80.19 80 SER A CA 1
ATOM 605 C C . SER A 1 80 ? 3.658 -8.326 21.535 1.00 80.19 80 SER A C 1
ATOM 607 O O . SER A 1 80 ? 4.417 -7.580 22.153 1.00 80.19 80 SER A O 1
ATOM 609 N N . SER A 1 81 ? 3.725 -8.448 20.206 1.00 76.25 81 SER A N 1
ATOM 610 C CA . SER A 1 81 ? 4.727 -7.734 19.406 1.00 76.25 81 SER A CA 1
ATOM 611 C C . SER A 1 81 ? 4.570 -6.209 19.496 1.00 76.25 81 SER A C 1
ATOM 613 O O . SER A 1 81 ? 5.570 -5.510 19.666 1.00 76.25 81 SER A O 1
ATOM 615 N N . LEU A 1 82 ? 3.337 -5.686 19.521 1.00 77.81 82 LEU A N 1
ATOM 616 C CA . LEU A 1 82 ? 3.074 -4.252 19.688 1.00 77.81 82 LEU A CA 1
ATOM 617 C C . LEU A 1 82 ? 3.613 -3.713 21.018 1.00 77.81 82 LEU A C 1
ATOM 619 O O . LEU A 1 82 ? 4.149 -2.610 21.062 1.00 77.81 82 LEU A O 1
ATOM 623 N N . SER A 1 83 ? 3.549 -4.504 22.092 1.00 70.25 83 SER A N 1
ATOM 624 C CA . SER A 1 83 ? 4.098 -4.109 23.398 1.00 70.25 83 SER A CA 1
ATOM 625 C C . SER A 1 83 ? 5.629 -3.956 23.407 1.00 70.25 83 SER A C 1
ATOM 627 O O . SER A 1 83 ? 6.179 -3.260 24.262 1.00 70.25 83 SER A O 1
ATOM 629 N N . THR A 1 84 ? 6.318 -4.573 22.439 1.00 66.69 84 THR A N 1
ATOM 630 C CA . THR A 1 84 ? 7.781 -4.508 22.287 1.00 66.69 84 THR A CA 1
ATOM 631 C C . THR A 1 84 ? 8.256 -3.356 21.406 1.00 66.69 84 THR A C 1
ATOM 633 O O . THR A 1 84 ? 9.448 -3.041 21.418 1.00 66.69 84 THR A O 1
ATOM 636 N N . LEU A 1 85 ? 7.341 -2.672 20.706 1.00 63.00 85 LEU A N 1
ATOM 637 C CA . LEU A 1 85 ? 7.610 -1.460 19.928 1.00 63.00 85 LEU A CA 1
ATOM 638 C C . LEU A 1 85 ? 7.853 -0.263 20.866 1.00 63.00 85 LEU A C 1
ATOM 640 O O . LEU A 1 85 ? 7.159 0.749 20.807 1.00 63.00 85 LEU A O 1
ATOM 644 N N . LYS A 1 86 ? 8.844 -0.348 21.762 1.00 52.69 86 LYS A N 1
ATOM 645 C CA . LYS A 1 86 ? 9.326 0.835 22.482 1.00 52.69 86 LYS A CA 1
ATOM 646 C C . LYS A 1 86 ? 9.757 1.855 21.444 1.00 52.69 86 LYS A C 1
ATOM 648 O O . LYS A 1 86 ? 10.562 1.511 20.585 1.00 52.69 86 LYS A O 1
ATOM 653 N N . SER A 1 87 ? 9.219 3.074 21.563 1.00 45.50 87 SER A N 1
ATOM 654 C CA . SER A 1 87 ? 9.545 4.280 20.789 1.00 45.50 87 SER A CA 1
ATOM 655 C C . SER A 1 87 ? 10.983 4.262 20.269 1.00 45.50 87 SER A C 1
ATOM 657 O O . SER A 1 87 ? 11.898 4.763 20.924 1.00 45.50 87 SER A O 1
ATOM 659 N N . ALA A 1 88 ? 11.190 3.660 19.098 1.00 37.69 88 ALA A N 1
ATOM 660 C CA . ALA A 1 88 ? 12.483 3.689 18.452 1.00 37.69 88 ALA A CA 1
ATOM 661 C C . ALA A 1 88 ? 12.789 5.146 18.094 1.00 37.69 88 ALA A C 1
ATOM 663 O O . ALA A 1 88 ? 11.891 6.003 18.040 1.00 37.69 88 ALA A O 1
ATOM 664 N N . ALA A 1 89 ? 14.073 5.432 17.903 1.00 36.59 89 ALA A N 1
ATOM 665 C CA . ALA A 1 89 ? 14.553 6.767 17.607 1.00 36.59 89 ALA A CA 1
ATOM 666 C C . ALA A 1 89 ? 13.727 7.428 16.469 1.00 36.59 89 ALA A C 1
ATOM 668 O O . ALA A 1 89 ? 13.148 6.732 15.628 1.00 36.59 89 ALA A O 1
ATOM 669 N N . PRO A 1 90 ? 13.577 8.769 16.463 1.00 37.59 90 PRO A N 1
ATOM 670 C CA . PRO A 1 90 ? 12.689 9.488 15.540 1.00 37.59 90 PRO A CA 1
ATOM 671 C C . PRO A 1 90 ? 12.864 9.170 14.046 1.00 37.59 90 PRO A C 1
ATOM 673 O O . PRO A 1 90 ? 11.955 9.423 13.260 1.00 37.59 90 PRO A O 1
ATOM 676 N N . ASP A 1 91 ? 14.016 8.624 13.675 1.00 35.69 91 ASP A N 1
ATOM 677 C CA . ASP A 1 91 ? 14.440 8.171 12.352 1.00 35.69 91 ASP A CA 1
ATOM 678 C C . ASP A 1 91 ? 13.943 6.761 11.970 1.00 35.69 91 ASP A C 1
ATOM 680 O O . ASP A 1 91 ? 13.700 6.513 10.793 1.00 35.69 91 ASP A O 1
ATOM 684 N N . ALA A 1 92 ? 13.703 5.865 12.930 1.00 33.25 92 ALA A N 1
ATOM 685 C CA . ALA A 1 92 ? 13.146 4.522 12.707 1.00 33.25 92 ALA A CA 1
ATOM 686 C C . ALA A 1 92 ? 11.608 4.504 12.589 1.00 33.25 92 ALA A C 1
ATOM 688 O O . ALA A 1 92 ? 10.993 3.464 12.339 1.00 33.25 92 ALA A O 1
ATOM 689 N N . ARG A 1 93 ? 10.966 5.660 12.784 1.00 40.78 93 ARG A N 1
ATOM 690 C CA . ARG A 1 93 ? 9.514 5.773 12.957 1.00 40.78 93 ARG A CA 1
ATOM 691 C C . ARG A 1 93 ? 8.699 5.323 11.752 1.00 40.78 93 ARG A C 1
ATOM 693 O O . ARG A 1 93 ? 7.550 4.972 11.922 1.00 40.78 93 ARG A O 1
ATOM 700 N N . THR A 1 94 ? 9.231 5.286 10.546 1.00 42.62 94 THR A N 1
ATOM 701 C CA . THR A 1 94 ? 8.419 5.172 9.323 1.00 42.62 94 THR A CA 1
ATOM 702 C C . THR A 1 94 ? 8.068 3.736 8.933 1.00 42.62 94 THR A C 1
ATOM 704 O O . THR A 1 94 ? 6.907 3.463 8.631 1.00 42.62 94 THR A O 1
ATOM 707 N N . GLY A 1 95 ? 9.015 2.798 9.040 1.00 40.97 95 GLY A N 1
ATOM 708 C CA . GLY A 1 95 ? 8.723 1.360 8.952 1.00 40.97 95 GLY A CA 1
ATOM 709 C C . GLY A 1 95 ? 7.891 0.873 10.144 1.00 40.97 95 GLY A C 1
ATOM 710 O O . GLY A 1 95 ? 6.971 0.077 9.990 1.00 40.97 95 GLY A O 1
ATOM 711 N N . ILE A 1 96 ? 8.139 1.438 11.330 1.00 47.94 96 ILE A N 1
ATOM 712 C CA . ILE A 1 96 ? 7.346 1.166 12.536 1.00 47.94 96 ILE A CA 1
ATOM 713 C C . ILE A 1 96 ? 5.915 1.702 12.386 1.00 47.94 96 ILE A C 1
ATOM 715 O O . ILE A 1 96 ? 4.973 0.990 12.707 1.00 47.94 96 ILE A O 1
ATOM 719 N N . HIS A 1 97 ? 5.727 2.913 11.851 1.00 54.16 97 HIS A N 1
ATOM 720 C CA . HIS A 1 97 ? 4.403 3.483 11.589 1.00 54.16 97 HIS A CA 1
ATOM 721 C C . HIS A 1 97 ? 3.621 2.671 10.553 1.00 54.16 97 HIS A C 1
ATOM 723 O O . HIS A 1 97 ? 2.428 2.487 10.742 1.00 54.16 97 HIS A O 1
ATOM 729 N N . SER A 1 98 ? 4.276 2.145 9.514 1.00 54.19 98 SER A N 1
ATOM 730 C CA . SER A 1 98 ? 3.630 1.270 8.518 1.00 54.19 98 SER A CA 1
ATOM 731 C C . SER A 1 98 ? 3.116 -0.025 9.169 1.00 54.19 98 SER A C 1
ATOM 733 O O . SER A 1 98 ? 1.960 -0.403 8.991 1.00 54.19 98 SER A O 1
ATOM 735 N N . ASN A 1 99 ? 3.922 -0.640 10.044 1.00 65.19 99 ASN A N 1
ATOM 736 C CA . ASN A 1 99 ? 3.507 -1.808 10.831 1.00 65.19 99 ASN A CA 1
ATOM 737 C C . ASN A 1 99 ? 2.380 -1.485 11.831 1.00 65.19 99 ASN A C 1
ATOM 739 O O . ASN A 1 99 ? 1.496 -2.311 12.053 1.00 65.19 99 ASN A O 1
ATOM 743 N N . ILE A 1 100 ? 2.395 -0.287 12.429 1.00 79.06 100 ILE A N 1
ATOM 744 C CA . ILE A 1 100 ? 1.333 0.171 13.336 1.00 79.06 100 ILE A CA 1
ATOM 745 C C . ILE A 1 100 ? 0.028 0.398 12.570 1.00 79.06 100 ILE A C 1
ATOM 747 O O . ILE A 1 100 ? -1.006 -0.061 13.034 1.00 79.06 100 ILE A O 1
ATOM 751 N N . GLU A 1 101 ? 0.050 1.056 11.409 1.00 84.44 101 GLU A N 1
ATOM 752 C CA . GLU A 1 101 ? -1.158 1.301 10.606 1.00 84.44 101 GLU A CA 1
ATOM 753 C C . GLU A 1 101 ? -1.767 -0.011 10.109 1.00 84.44 101 GLU A C 1
ATOM 755 O O . GLU A 1 101 ? -2.975 -0.200 10.230 1.00 84.44 101 GLU A O 1
ATOM 760 N N . GLY A 1 102 ? -0.941 -0.970 9.675 1.00 85.31 102 GLY A N 1
ATOM 761 C CA . GLY A 1 102 ? -1.400 -2.337 9.426 1.00 85.31 102 GLY A CA 1
ATOM 762 C C . GLY A 1 102 ? -2.114 -2.927 10.644 1.00 85.31 102 GLY A C 1
ATOM 763 O O . GLY A 1 102 ? -3.275 -3.335 10.557 1.00 85.31 102 GLY A O 1
ATOM 764 N N . ALA A 1 103 ? -1.469 -2.907 11.814 1.00 86.94 103 ALA A N 1
ATOM 765 C CA . ALA A 1 103 ? -2.063 -3.420 13.048 1.00 86.94 103 ALA A CA 1
ATOM 766 C C . ALA A 1 103 ? -3.379 -2.713 13.424 1.00 86.94 103 ALA A C 1
ATOM 768 O O . ALA A 1 103 ? -4.342 -3.396 13.770 1.00 86.94 103 ALA A O 1
ATOM 769 N N . VAL A 1 104 ? -3.450 -1.381 13.303 1.00 91.19 104 VAL A N 1
ATOM 770 C CA . VAL A 1 104 ? -4.675 -0.589 13.505 1.00 91.19 104 VAL A CA 1
ATOM 771 C C . VAL A 1 104 ? -5.767 -1.047 12.546 1.00 91.19 104 VAL A C 1
ATOM 773 O O . VAL A 1 104 ? -6.900 -1.261 12.963 1.00 91.19 104 VAL A O 1
ATOM 776 N N . GLY A 1 105 ? -5.440 -1.241 11.271 1.00 92.81 105 GLY A N 1
ATOM 777 C CA . GLY A 1 105 ? -6.391 -1.666 10.248 1.00 92.81 105 GLY A CA 1
ATOM 778 C C . GLY A 1 105 ? -6.964 -3.049 10.522 1.00 92.81 105 GLY A C 1
ATOM 779 O O . GLY A 1 105 ? -8.176 -3.253 10.467 1.00 92.81 105 GLY A O 1
ATOM 780 N N . PHE A 1 106 ? -6.097 -3.988 10.894 1.00 93.12 106 PHE A N 1
ATOM 781 C CA . PHE A 1 106 ? -6.510 -5.336 11.270 1.00 93.12 106 PHE A CA 1
ATOM 782 C C . PHE A 1 106 ? -7.363 -5.356 12.523 1.00 93.12 106 PHE A C 1
ATOM 784 O O . PHE A 1 106 ? -8.419 -5.980 12.529 1.00 93.12 106 PHE A O 1
ATOM 791 N N . LEU A 1 107 ? -6.941 -4.659 13.578 1.00 94.38 107 LEU A N 1
ATOM 792 C CA . LEU A 1 107 ? -7.718 -4.580 14.807 1.00 94.38 107 LEU A CA 1
ATOM 793 C C . LEU A 1 107 ? -9.039 -3.846 14.577 1.00 94.38 107 LEU A C 1
ATOM 795 O O . LEU A 1 107 ? -10.038 -4.236 15.163 1.00 94.38 107 LEU A O 1
ATOM 799 N N . ALA A 1 108 ? -9.087 -2.848 13.694 1.00 96.50 108 ALA A N 1
ATOM 800 C CA . ALA A 1 108 ? -10.330 -2.190 13.314 1.00 96.50 108 ALA A CA 1
ATOM 801 C C . ALA A 1 108 ? -11.289 -3.163 12.608 1.00 96.50 108 ALA A C 1
ATOM 803 O O . ALA A 1 108 ? -12.456 -3.241 12.989 1.00 96.50 108 ALA A O 1
ATOM 804 N N . GLY A 1 109 ? -10.802 -3.950 11.641 1.00 94.81 109 GLY A N 1
ATOM 805 C CA . GLY A 1 109 ? -11.600 -4.998 10.992 1.00 94.81 109 GLY A CA 1
ATOM 806 C C . GLY A 1 109 ? -12.063 -6.068 11.985 1.00 94.81 109 GLY A C 1
ATOM 807 O O . GLY A 1 109 ? -13.247 -6.381 12.065 1.00 94.81 109 GLY A O 1
ATOM 808 N N . LEU A 1 110 ? -11.151 -6.556 12.831 1.00 94.69 110 LEU A N 1
ATOM 809 C CA . LEU A 1 110 ? -11.447 -7.529 13.882 1.00 94.69 110 LEU A CA 1
ATOM 810 C C . LEU A 1 110 ? -12.497 -6.993 14.864 1.00 94.69 110 LEU A C 1
ATOM 812 O O . LEU A 1 110 ? -13.445 -7.693 15.196 1.00 94.69 110 LEU A O 1
ATOM 816 N N . PHE A 1 111 ? -12.350 -5.757 15.336 1.00 96.06 111 PHE A N 1
ATOM 817 C CA . PHE A 1 111 ? -13.289 -5.149 16.272 1.00 96.06 111 PHE A CA 1
ATOM 818 C C . PHE A 1 111 ? -14.656 -4.908 15.649 1.00 96.06 111 PHE A C 1
ATOM 820 O O . PHE A 1 111 ? -15.652 -4.991 16.368 1.00 96.06 111 PHE A O 1
ATOM 827 N N . HIS A 1 112 ? -14.715 -4.621 14.351 1.00 93.62 112 HIS A N 1
ATOM 828 C CA . HIS A 1 112 ? -15.970 -4.488 13.627 1.00 93.62 112 HIS A CA 1
ATOM 829 C C . HIS A 1 112 ? -16.705 -5.836 13.537 1.00 93.62 112 HIS A C 1
ATOM 831 O O . HIS A 1 112 ? -17.864 -5.924 13.944 1.00 93.62 112 HIS A O 1
ATOM 837 N N . ASP A 1 113 ? -16.009 -6.890 13.102 1.00 90.81 113 ASP A N 1
ATOM 838 C CA . ASP A 1 113 ? -16.630 -8.168 12.722 1.00 90.81 113 ASP A CA 1
ATOM 839 C C . ASP A 1 113 ? -16.697 -9.208 13.859 1.00 90.81 113 ASP A C 1
ATOM 841 O O . ASP A 1 113 ? -17.522 -10.123 13.827 1.00 90.81 113 ASP A O 1
ATOM 845 N N . HIS A 1 114 ? -15.847 -9.090 14.883 1.00 91.12 114 HIS A N 1
ATOM 846 C CA . HIS A 1 114 ? -15.670 -10.091 15.942 1.00 91.12 114 HIS A CA 1
ATOM 847 C C . HIS A 1 114 ? -15.841 -9.477 17.351 1.00 91.12 114 HIS A C 1
ATOM 849 O O . HIS A 1 114 ? -14.861 -9.277 18.077 1.00 91.12 114 HIS A O 1
ATOM 855 N N . PRO A 1 115 ? -17.084 -9.195 17.797 1.00 92.75 115 PRO A N 1
ATOM 856 C CA . PRO A 1 115 ? -17.352 -8.495 19.061 1.00 92.75 115 PRO A CA 1
ATOM 857 C C . PRO A 1 115 ? -16.881 -9.253 20.313 1.00 92.75 115 PRO A C 1
ATOM 859 O O . PRO A 1 115 ? -16.529 -8.627 21.313 1.00 92.75 115 PRO A O 1
ATOM 862 N N . GLU A 1 116 ? -16.846 -10.584 20.265 1.00 92.12 116 GLU A N 1
ATOM 863 C CA . GLU A 1 116 ? -16.353 -11.418 21.367 1.00 92.12 116 GLU A CA 1
ATOM 864 C C . GLU A 1 116 ? -14.837 -11.257 21.561 1.00 92.12 116 GLU A C 1
ATOM 866 O O . GLU A 1 116 ? -14.375 -10.996 22.674 1.00 92.12 116 GLU A O 1
ATOM 871 N N . GLU A 1 117 ? -14.068 -11.287 20.469 1.00 91.88 117 GLU A N 1
ATOM 872 C CA . GLU A 1 117 ? -12.621 -11.039 20.504 1.00 91.88 117 GLU A CA 1
ATOM 873 C C . GLU A 1 117 ? -12.303 -9.591 20.871 1.00 91.88 117 GLU A C 1
ATOM 875 O O . GLU A 1 117 ? -11.402 -9.340 21.673 1.00 91.88 117 GLU A O 1
ATOM 880 N N . ARG A 1 118 ? -13.094 -8.631 20.372 1.00 95.31 118 ARG A N 1
ATOM 881 C CA . ARG A 1 118 ? -13.025 -7.236 20.824 1.00 95.31 118 ARG A CA 1
ATOM 882 C C . ARG A 1 118 ? -13.154 -7.151 22.341 1.00 95.31 118 ARG A C 1
ATOM 884 O O . ARG A 1 118 ? -12.300 -6.552 22.988 1.00 95.31 118 ARG A O 1
ATOM 891 N N . ARG A 1 119 ? -14.185 -7.770 22.927 1.00 95.44 119 ARG A N 1
ATOM 892 C CA . ARG A 1 119 ? -14.400 -7.741 24.381 1.00 95.44 119 ARG A CA 1
ATOM 893 C C . ARG A 1 119 ? -13.207 -8.337 25.128 1.00 95.44 119 ARG A C 1
ATOM 895 O O . ARG A 1 119 ? -12.701 -7.686 26.037 1.00 95.44 119 ARG A O 1
ATOM 902 N N . ARG A 1 120 ? -12.722 -9.510 24.702 1.00 94.56 120 ARG A N 1
ATOM 903 C CA . ARG A 1 120 ? -11.552 -10.184 25.291 1.00 94.56 120 ARG A CA 1
ATOM 904 C C . ARG A 1 120 ? -10.317 -9.278 25.302 1.00 94.56 120 ARG A C 1
ATOM 906 O O . ARG A 1 120 ? -9.674 -9.118 26.338 1.00 94.56 120 ARG A O 1
ATOM 913 N N . LEU A 1 121 ? -10.001 -8.659 24.166 1.00 93.56 121 LEU A N 1
ATOM 914 C CA . LEU A 1 121 ? -8.822 -7.805 24.020 1.00 93.56 121 LEU A CA 1
ATOM 915 C C . LEU A 1 121 ? -8.914 -6.523 24.848 1.00 93.56 121 LEU A C 1
ATOM 917 O O . LEU A 1 121 ? -7.922 -6.129 25.458 1.00 93.56 121 LEU A O 1
ATOM 921 N N . LEU A 1 122 ? -10.093 -5.898 24.915 1.00 95.31 122 LEU A N 1
ATOM 922 C CA . LEU A 1 122 ? -10.294 -4.673 25.691 1.00 95.31 122 LEU A CA 1
ATOM 923 C C . LEU A 1 122 ? -10.278 -4.919 27.207 1.00 95.31 122 LEU A C 1
ATOM 925 O O . LEU A 1 122 ? -9.943 -4.009 27.960 1.00 95.31 122 LEU A O 1
ATOM 929 N N . THR A 1 123 ? -10.593 -6.130 27.675 1.00 92.81 123 THR A N 1
ATOM 930 C CA . THR A 1 123 ? -10.500 -6.475 29.106 1.00 92.81 123 THR A CA 1
ATOM 931 C C . THR A 1 123 ? -9.088 -6.835 29.567 1.00 92.81 123 THR A C 1
ATOM 933 O O . THR A 1 123 ? -8.808 -6.793 30.765 1.00 92.81 123 THR A O 1
ATOM 936 N N . ASN A 1 124 ? -8.188 -7.180 28.644 1.00 88.50 124 ASN A N 1
ATOM 937 C CA . ASN A 1 124 ? -6.829 -7.583 28.987 1.00 88.50 124 ASN A CA 1
ATOM 938 C C . ASN A 1 124 ? -5.965 -6.382 29.394 1.00 88.50 124 ASN A C 1
ATOM 940 O O . ASN A 1 124 ? -6.027 -5.301 28.805 1.00 88.50 124 ASN A O 1
ATOM 944 N N . SER A 1 125 ? -5.096 -6.594 30.383 1.00 86.56 125 SER A N 1
ATOM 945 C CA . SER A 1 125 ? -4.092 -5.598 30.757 1.00 86.56 125 SER A CA 1
ATOM 946 C C . SER A 1 125 ? -2.990 -5.544 29.698 1.00 86.56 125 SER A C 1
ATOM 948 O O . SER A 1 125 ? -2.311 -6.539 29.450 1.00 86.56 125 SER A O 1
ATOM 950 N N . VAL A 1 126 ? -2.814 -4.378 29.076 1.00 88.12 126 VAL A N 1
ATOM 951 C CA . VAL A 1 126 ? -1.799 -4.108 28.046 1.00 88.12 126 VAL A CA 1
ATOM 952 C C . VAL A 1 126 ? -1.098 -2.772 28.318 1.00 88.12 126 VAL A C 1
ATOM 954 O O . VAL A 1 126 ? -1.572 -1.962 29.123 1.00 88.12 126 VAL A O 1
ATOM 957 N N . SER A 1 127 ? 0.040 -2.531 27.661 1.00 85.06 127 SER A N 1
ATOM 958 C CA . SER A 1 127 ? 0.780 -1.269 27.793 1.00 85.06 127 SER A CA 1
ATOM 959 C C . SER A 1 127 ? -0.026 -0.073 27.273 1.00 85.06 127 SER A C 1
ATOM 961 O O . SER A 1 127 ? -0.926 -0.222 26.447 1.00 85.06 127 SER A O 1
ATOM 963 N N . VAL A 1 128 ? 0.312 1.135 27.737 1.00 84.69 128 VAL A N 1
ATOM 964 C CA . VAL A 1 128 ? -0.359 2.381 27.315 1.00 84.69 128 VAL A CA 1
ATOM 965 C C . VAL A 1 128 ? -0.290 2.580 25.796 1.00 84.69 128 VAL A C 1
ATOM 967 O O . VAL A 1 128 ? -1.284 2.985 25.198 1.00 84.69 128 VAL A O 1
ATOM 970 N N . ASP A 1 129 ? 0.829 2.220 25.163 1.00 82.69 129 ASP A N 1
ATOM 971 C CA . ASP A 1 129 ? 0.996 2.312 23.707 1.00 82.69 129 ASP A CA 1
ATOM 972 C C . ASP A 1 129 ? -0.014 1.424 22.961 1.00 82.69 129 ASP A C 1
ATOM 974 O O . ASP A 1 129 ? -0.686 1.875 22.032 1.00 82.69 129 ASP A O 1
ATOM 978 N N . VAL A 1 130 ? -0.202 0.181 23.421 1.00 85.31 130 VAL A N 1
ATOM 979 C CA . VAL A 1 130 ? -1.189 -0.746 22.846 1.00 85.31 130 VAL A CA 1
ATOM 980 C C . VAL A 1 130 ? -2.616 -0.243 23.076 1.00 85.31 130 VAL A C 1
ATOM 982 O O . VAL A 1 130 ? -3.449 -0.338 22.176 1.00 85.31 130 VAL A O 1
ATOM 985 N N . LYS A 1 131 ? -2.906 0.366 24.234 1.00 89.50 131 LYS A N 1
ATOM 986 C CA . LYS A 1 131 ? -4.215 1.003 24.475 1.00 89.50 131 LYS A CA 1
ATOM 987 C C . LYS A 1 131 ? -4.487 2.126 23.475 1.00 89.50 131 LYS A C 1
ATOM 989 O O . LYS A 1 131 ? -5.606 2.231 22.984 1.00 89.50 131 LYS A O 1
ATOM 994 N N . GLY A 1 132 ? -3.475 2.928 23.138 1.00 89.44 132 GLY A N 1
ATOM 995 C CA . GLY A 1 132 ? -3.581 3.958 22.102 1.00 89.44 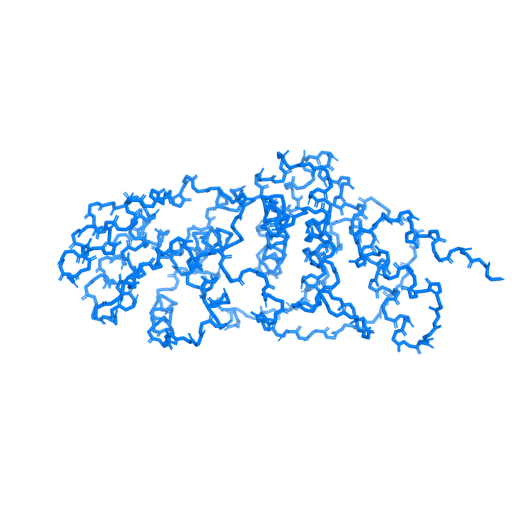132 GLY A CA 1
ATOM 996 C C . GLY A 1 132 ? -3.955 3.383 20.731 1.00 89.44 132 GLY A C 1
ATOM 997 O O . GLY A 1 132 ? -4.845 3.918 20.067 1.00 89.44 132 GLY A O 1
ATOM 998 N N . ILE A 1 133 ? -3.346 2.252 20.357 1.00 90.75 133 ILE A N 1
ATOM 999 C CA . ILE A 1 133 ? -3.672 1.506 19.130 1.00 90.75 133 ILE A CA 1
ATOM 1000 C C . ILE A 1 133 ? -5.113 0.983 19.175 1.00 90.75 133 ILE A C 1
ATOM 1002 O O . ILE A 1 133 ? -5.835 1.108 18.187 1.00 90.75 133 ILE A O 1
ATOM 1006 N N . TYR A 1 134 ? -5.574 0.442 20.308 1.00 94.31 134 TYR A N 1
ATOM 1007 C CA . TYR A 1 134 ? -6.960 -0.018 20.455 1.00 94.31 134 TYR A CA 1
ATOM 1008 C C . TYR A 1 134 ? -7.974 1.117 20.305 1.00 94.31 134 TYR A C 1
ATOM 1010 O O . TYR A 1 134 ? -8.982 0.931 19.627 1.00 94.31 134 TYR A O 1
ATOM 1018 N N . ILE A 1 135 ? -7.706 2.291 20.885 1.00 94.50 135 ILE A N 1
ATOM 1019 C CA . ILE A 1 135 ? -8.582 3.465 20.750 1.00 94.50 135 ILE A CA 1
ATOM 1020 C C . ILE A 1 135 ? -8.695 3.876 19.280 1.00 94.50 135 ILE A C 1
ATOM 1022 O O . ILE A 1 135 ? -9.809 4.077 18.794 1.00 94.50 135 ILE A O 1
ATOM 1026 N N . GLU A 1 136 ? -7.569 3.968 18.563 1.00 94.19 136 GLU A N 1
ATOM 1027 C CA . GLU A 1 136 ? -7.599 4.288 17.133 1.00 94.19 136 GLU A CA 1
ATOM 1028 C C . GLU A 1 136 ? -8.351 3.212 16.344 1.00 94.19 136 GLU A C 1
ATOM 1030 O O . GLU A 1 136 ? -9.221 3.537 15.543 1.00 94.19 136 GLU A O 1
ATOM 1035 N N . SER A 1 137 ? -8.085 1.935 16.617 1.00 96.00 137 SER A N 1
ATOM 1036 C CA . SER A 1 137 ? -8.727 0.807 15.934 1.00 96.00 137 SER A CA 1
ATOM 1037 C C . SER A 1 137 ? -10.247 0.808 16.126 1.00 96.00 137 SER A C 1
ATOM 1039 O O . SER A 1 137 ? -10.986 0.644 15.161 1.00 96.00 137 SER A O 1
ATOM 1041 N N . LEU A 1 138 ? -10.736 1.057 17.348 1.00 97.38 138 LEU A N 1
ATOM 1042 C CA . LEU A 1 138 ? -12.170 1.194 17.636 1.00 97.38 138 LEU A CA 1
ATOM 1043 C C . LEU A 1 138 ? -12.784 2.378 16.884 1.00 97.38 138 LEU A C 1
ATOM 1045 O O . LEU A 1 138 ? -13.851 2.247 16.285 1.00 97.38 138 LEU A O 1
ATOM 1049 N N . TYR A 1 139 ? -12.100 3.524 16.879 1.00 95.19 139 TYR A N 1
ATOM 1050 C CA . TYR A 1 139 ? -12.561 4.708 16.160 1.00 95.19 139 TYR A CA 1
ATOM 1051 C C . TYR A 1 139 ? -12.649 4.446 14.649 1.00 95.19 139 TYR A C 1
ATOM 1053 O O . TYR A 1 139 ? -13.685 4.674 14.026 1.00 95.19 139 TYR A O 1
ATOM 1061 N N . ARG A 1 140 ? -11.590 3.869 14.073 1.00 95.44 140 ARG A N 1
ATOM 1062 C CA . ARG A 1 140 ? -11.504 3.478 12.661 1.00 95.44 140 ARG A CA 1
ATOM 1063 C C . ARG A 1 140 ? -12.496 2.368 12.293 1.00 95.44 140 ARG A C 1
ATOM 1065 O O . ARG A 1 140 ? -12.927 2.318 11.146 1.00 95.44 140 ARG A O 1
ATOM 1072 N N . ALA A 1 141 ? -12.915 1.527 13.238 1.00 96.50 141 ALA A N 1
ATOM 1073 C CA . ALA A 1 141 ? -13.982 0.537 13.057 1.00 96.50 141 ALA A CA 1
ATOM 1074 C C . ALA A 1 141 ? -15.402 1.147 13.030 1.00 96.50 141 ALA A C 1
ATOM 1076 O O . ALA A 1 141 ? -16.379 0.415 12.862 1.00 96.50 141 ALA A O 1
ATOM 1077 N N . GLY A 1 142 ? -15.537 2.466 13.232 1.00 95.44 142 GLY A N 1
ATOM 1078 C CA . GLY A 1 142 ? -16.825 3.155 13.363 1.00 95.44 142 GLY A CA 1
ATOM 1079 C C . GLY A 1 142 ? -17.471 3.003 14.745 1.00 95.44 142 GLY A C 1
ATOM 1080 O O . GLY A 1 142 ? -18.612 3.417 14.946 1.00 95.44 142 GLY A O 1
ATOM 1081 N N . LEU A 1 143 ? -16.754 2.437 15.719 1.00 96.38 143 LEU A N 1
ATOM 1082 C CA . LEU A 1 143 ? -17.232 2.179 17.079 1.00 96.38 143 LEU A CA 1
ATOM 1083 C C . LEU A 1 143 ? -16.884 3.359 17.997 1.00 96.38 143 LEU A C 1
ATOM 1085 O O . LEU A 1 143 ? -16.212 3.214 19.018 1.00 96.38 143 LEU A O 1
ATOM 1089 N N . THR A 1 144 ? -17.316 4.560 17.613 1.00 95.25 144 THR A N 1
ATOM 1090 C CA . THR A 1 144 ? -16.925 5.821 18.267 1.00 95.25 144 THR A CA 1
ATOM 1091 C C . THR A 1 144 ? -17.307 5.877 19.749 1.00 95.25 144 THR A C 1
ATOM 1093 O O . THR A 1 144 ? -16.558 6.437 20.552 1.00 95.25 144 THR A O 1
ATOM 1096 N N . SER A 1 145 ? -18.451 5.297 20.129 1.00 96.25 145 SER A N 1
ATOM 1097 C CA . SER A 1 145 ? -18.864 5.179 21.535 1.00 96.25 145 SER A CA 1
ATOM 1098 C C . SER A 1 145 ? -17.889 4.318 22.330 1.00 96.25 145 SER A C 1
ATOM 1100 O O . SER A 1 145 ? -17.405 4.751 23.372 1.00 96.25 145 SER A O 1
ATOM 1102 N N . ASP A 1 146 ? -17.546 3.145 21.801 1.00 97.06 146 ASP A N 1
ATOM 1103 C CA . ASP A 1 146 ? -16.671 2.176 22.461 1.00 97.06 146 ASP A CA 1
ATOM 1104 C C . ASP A 1 146 ? -15.249 2.738 22.578 1.00 97.06 146 ASP A C 1
ATOM 1106 O O . ASP A 1 146 ? -14.622 2.618 23.629 1.00 97.06 146 ASP A O 1
ATOM 1110 N N . ALA A 1 147 ? -14.767 3.429 21.537 1.00 96.69 147 ALA A N 1
ATOM 1111 C CA . ALA A 1 147 ? -13.487 4.135 21.551 1.00 96.69 147 ALA A CA 1
ATOM 1112 C C . ALA A 1 147 ? -13.427 5.187 22.668 1.00 96.69 147 ALA A C 1
ATOM 1114 O O . ALA A 1 147 ? -12.448 5.237 23.414 1.00 96.69 147 ALA A O 1
ATOM 1115 N N . ARG A 1 148 ? -14.485 5.999 22.821 1.00 97.19 148 ARG A N 1
ATOM 1116 C CA . ARG A 1 148 ? -14.584 7.002 23.890 1.00 97.19 148 ARG A CA 1
ATOM 1117 C C . ARG A 1 148 ? -14.609 6.348 25.267 1.00 97.19 148 ARG A C 1
ATOM 1119 O O . ARG A 1 148 ? -13.803 6.709 26.116 1.00 97.19 148 ARG A O 1
ATOM 1126 N N . THR A 1 149 ? -15.491 5.371 25.477 1.00 97.50 149 THR A N 1
ATOM 1127 C CA . THR A 1 149 ? -15.612 4.665 26.760 1.00 97.50 149 THR A CA 1
ATOM 1128 C C . THR A 1 149 ? -14.294 4.007 27.158 1.00 97.50 149 THR A C 1
ATOM 1130 O O . THR A 1 149 ? -13.874 4.122 28.309 1.00 97.50 149 THR A O 1
ATOM 1133 N N . TYR A 1 150 ? -13.607 3.361 26.212 1.00 96.75 150 TYR A N 1
ATOM 1134 C CA . TYR A 1 150 ? -12.314 2.740 26.472 1.00 96.75 150 TYR A CA 1
ATOM 1135 C C . TYR A 1 150 ? -11.221 3.773 26.779 1.00 96.75 150 TYR A C 1
ATOM 1137 O O . TYR A 1 150 ? -10.412 3.556 27.684 1.00 96.75 150 TYR A O 1
ATOM 1145 N N . ALA A 1 151 ? -11.211 4.909 26.075 1.00 95.12 151 ALA A N 1
ATOM 1146 C CA . ALA A 1 151 ? -10.282 6.002 26.340 1.00 95.12 151 ALA A CA 1
ATOM 1147 C C . ALA A 1 151 ? -10.496 6.612 27.735 1.00 95.12 151 ALA A C 1
ATOM 1149 O O . ALA A 1 151 ? -9.530 6.766 28.482 1.00 95.12 151 ALA A O 1
ATOM 1150 N N . ASP A 1 152 ? -11.744 6.890 28.116 1.00 96.81 152 ASP A N 1
ATOM 1151 C CA . ASP A 1 152 ? -12.097 7.463 29.420 1.00 96.81 152 ASP A CA 1
ATOM 1152 C C . ASP A 1 152 ? -11.711 6.517 30.567 1.00 96.81 152 ASP A C 1
ATOM 1154 O O . ASP A 1 152 ? -11.045 6.931 31.519 1.00 96.81 152 ASP A O 1
ATOM 1158 N N . ALA A 1 153 ? -12.023 5.222 30.433 1.00 96.38 153 ALA A N 1
ATOM 1159 C CA . ALA A 1 153 ? -11.674 4.194 31.417 1.00 96.38 153 ALA A CA 1
ATOM 1160 C C . ALA A 1 153 ? -10.156 4.018 31.618 1.00 96.38 153 ALA A C 1
ATOM 1162 O O . ALA A 1 153 ? -9.724 3.488 32.640 1.00 96.38 153 ALA A O 1
ATOM 1163 N N . ASN A 1 154 ? -9.341 4.461 30.656 1.00 93.88 154 ASN A N 1
ATOM 1164 C CA . ASN A 1 154 ? -7.885 4.338 30.682 1.00 93.88 154 ASN A CA 1
ATOM 1165 C C . ASN A 1 154 ? -7.156 5.689 30.783 1.00 93.88 154 ASN A C 1
ATOM 1167 O O . ASN A 1 154 ? -5.940 5.723 30.607 1.00 93.88 154 ASN A O 1
ATOM 1171 N N . SER A 1 155 ? -7.868 6.787 31.072 1.00 94.56 155 SER A N 1
ATOM 1172 C CA . SER A 1 155 ? -7.296 8.143 31.169 1.00 94.56 155 SER A CA 1
ATOM 1173 C C . SER A 1 155 ? -6.592 8.622 29.885 1.00 94.56 155 SER A C 1
ATOM 1175 O O . SER A 1 155 ? -5.593 9.335 29.938 1.00 94.56 155 SER A O 1
ATOM 1177 N N . LEU A 1 156 ? -7.126 8.244 28.719 1.00 92.62 156 LEU A N 1
ATOM 1178 C CA . LEU A 1 156 ? -6.618 8.587 27.382 1.00 92.62 156 LEU A CA 1
ATOM 1179 C C . LEU A 1 156 ? -7.606 9.450 26.571 1.00 92.62 156 LEU A C 1
ATOM 1181 O O . LEU A 1 156 ? -7.537 9.501 25.344 1.00 92.62 156 LEU A O 1
ATOM 1185 N N . SER A 1 157 ? -8.527 10.155 27.233 1.00 92.75 157 SER A N 1
ATOM 1186 C CA . SER A 1 157 ? -9.578 10.953 26.580 1.00 92.75 157 SER A CA 1
ATOM 1187 C C . SER A 1 157 ? -9.040 12.050 25.651 1.00 92.75 157 SER A C 1
ATOM 1189 O O . SER A 1 157 ? -9.663 12.345 24.633 1.00 92.75 157 SER A O 1
ATOM 1191 N N . GLU A 1 158 ? -7.882 12.648 25.957 1.00 88.94 158 GLU A N 1
ATOM 1192 C CA . GLU A 1 158 ? -7.251 13.650 25.079 1.00 88.94 158 GLU A CA 1
ATOM 1193 C C . GLU A 1 158 ? -6.780 13.039 23.752 1.00 88.94 158 GLU A C 1
ATOM 1195 O O . GLU A 1 158 ? -7.007 13.625 22.697 1.00 88.94 158 GLU A O 1
ATOM 1200 N N . LEU A 1 159 ? -6.237 11.816 23.777 1.00 84.94 159 LEU A N 1
ATOM 1201 C CA . LEU A 1 159 ? -5.857 11.097 22.557 1.00 84.94 159 LEU A CA 1
ATOM 1202 C C . LEU A 1 159 ? -7.080 10.837 21.663 1.00 84.94 159 LEU A C 1
ATOM 1204 O O . LEU A 1 159 ? -7.028 11.027 20.450 1.00 84.94 159 LEU A O 1
ATOM 1208 N N . PHE A 1 160 ? -8.210 10.456 22.263 1.00 88.25 160 PHE A N 1
ATOM 1209 C CA . PHE A 1 160 ? -9.461 10.282 21.525 1.00 88.25 160 PHE A CA 1
ATOM 1210 C C . PHE A 1 160 ? -9.961 11.601 20.904 1.00 88.25 160 PHE A C 1
ATOM 1212 O O . PHE A 1 160 ? -10.416 11.612 19.757 1.00 88.25 160 PHE A O 1
ATOM 1219 N N . LYS A 1 161 ? -9.845 12.730 21.621 1.00 88.44 161 LYS A N 1
ATOM 1220 C CA . LYS A 1 161 ? -10.176 14.057 21.071 1.00 88.44 161 LYS A CA 1
ATOM 1221 C C . LYS A 1 161 ? -9.294 14.411 19.875 1.00 88.44 161 LYS A C 1
ATOM 1223 O O . LYS A 1 161 ? -9.811 14.955 18.902 1.00 88.44 161 LYS A O 1
ATOM 1228 N N . ASP A 1 162 ? -8.007 14.074 19.909 1.00 84.25 162 ASP A N 1
ATOM 1229 C CA . ASP A 1 162 ? -7.101 14.301 18.779 1.00 84.25 162 ASP A CA 1
ATOM 1230 C C . ASP A 1 162 ? -7.546 13.537 17.522 1.00 84.25 162 ASP A C 1
ATOM 1232 O O . ASP A 1 162 ? -7.535 14.103 16.426 1.00 84.25 162 ASP A O 1
ATOM 1236 N N . TYR A 1 163 ? -8.013 12.291 17.661 1.00 82.81 163 TYR A N 1
ATOM 1237 C CA . TYR A 1 163 ? -8.553 11.517 16.535 1.00 82.81 163 TYR A CA 1
ATOM 1238 C C . TYR A 1 163 ? -9.851 12.105 15.973 1.00 82.81 163 TYR A C 1
ATOM 1240 O O . TYR A 1 163 ? -9.990 12.214 14.753 1.00 82.81 163 TYR A O 1
ATOM 1248 N N . MET A 1 164 ? -10.756 12.559 16.846 1.00 86.00 164 MET A N 1
ATOM 1249 C CA . MET A 1 164 ? -11.979 13.267 16.446 1.00 86.00 164 MET A CA 1
ATOM 1250 C C . MET A 1 164 ? -11.667 14.563 15.690 1.00 86.00 164 MET A C 1
ATOM 1252 O O . MET A 1 164 ? -12.234 14.817 14.630 1.00 86.00 164 MET A O 1
ATOM 1256 N N . ASN A 1 165 ? -10.735 15.369 16.203 1.00 87.06 165 ASN A N 1
ATOM 1257 C CA . ASN A 1 165 ? -10.318 16.626 15.576 1.00 87.06 165 ASN A CA 1
ATOM 1258 C C . ASN A 1 165 ? -9.604 16.393 14.239 1.00 87.06 165 ASN A C 1
ATOM 1260 O O . ASN A 1 165 ? -9.716 17.203 13.321 1.00 87.06 165 ASN A O 1
ATOM 1264 N N . GLY A 1 166 ? -8.874 15.281 14.126 1.00 81.00 166 GLY A N 1
ATOM 1265 C CA . GLY A 1 166 ? -8.251 14.838 12.884 1.00 81.00 166 GLY A CA 1
ATOM 1266 C C . GLY A 1 166 ? -9.240 14.311 11.843 1.00 81.00 166 GLY A C 1
ATOM 1267 O O . GLY A 1 166 ? -8.826 14.106 10.703 1.00 81.00 166 GLY A O 1
ATOM 1268 N N . ASN A 1 167 ? -10.508 14.098 12.221 1.00 83.75 167 ASN A N 1
ATOM 1269 C CA . ASN A 1 167 ? -11.573 13.549 11.383 1.00 83.75 167 ASN A CA 1
ATOM 1270 C C . ASN A 1 167 ? -11.117 12.298 10.610 1.00 83.75 167 ASN A C 1
ATOM 1272 O O . ASN A 1 167 ? -11.249 12.222 9.385 1.00 83.75 167 ASN A O 1
ATOM 1276 N N . LEU A 1 168 ? -10.488 11.348 11.316 1.00 84.44 168 LEU A N 1
ATOM 1277 C CA . LEU A 1 168 ? -10.003 10.128 10.672 1.00 84.44 168 LEU A CA 1
ATOM 1278 C C . LEU A 1 168 ? -11.199 9.310 10.180 1.00 84.44 168 LEU A C 1
ATOM 1280 O O . LEU A 1 168 ? -12.075 8.945 10.958 1.00 84.44 168 LEU A O 1
ATOM 1284 N N . SER A 1 169 ? -11.224 9.002 8.887 1.00 89.00 169 SER A N 1
ATOM 1285 C CA . SER A 1 169 ? -12.289 8.188 8.304 1.00 89.00 169 SER A CA 1
ATOM 1286 C C . SER A 1 169 ? -12.255 6.758 8.837 1.00 89.00 169 SER A C 1
ATOM 1288 O O . SER A 1 169 ? -11.184 6.219 9.147 1.00 89.00 169 SER A O 1
ATOM 1290 N N . SER A 1 170 ? -13.429 6.131 8.882 1.00 92.69 170 SER A N 1
ATOM 1291 C CA . SER A 1 170 ? -13.556 4.702 9.156 1.00 92.69 170 SER A CA 1
ATOM 1292 C C . SER A 1 170 ? -12.850 3.865 8.079 1.00 92.69 170 SER A C 1
ATOM 1294 O O . SER A 1 170 ? -12.686 4.315 6.940 1.00 92.69 170 SER A O 1
ATOM 1296 N N . ILE A 1 171 ? -12.426 2.638 8.398 1.00 93.50 171 ILE A N 1
ATOM 1297 C CA . ILE A 1 171 ? -11.754 1.750 7.430 1.00 93.50 171 ILE A CA 1
ATOM 1298 C C . ILE A 1 171 ? -12.632 1.449 6.207 1.00 93.50 171 ILE A C 1
ATOM 1300 O O . ILE A 1 171 ? -12.110 1.262 5.112 1.00 93.50 171 ILE A O 1
ATOM 1304 N N . THR A 1 172 ? -13.958 1.444 6.360 1.00 90.56 172 THR A N 1
ATOM 1305 C CA . THR A 1 172 ? -14.916 1.163 5.279 1.00 90.56 172 THR A CA 1
ATOM 1306 C C . THR A 1 172 ? -15.060 2.330 4.298 1.00 90.56 172 THR A C 1
ATOM 1308 O O . THR A 1 172 ? -15.300 2.109 3.112 1.00 90.56 172 THR A O 1
ATOM 1311 N N . GLU A 1 173 ? -14.860 3.565 4.761 1.00 91.06 173 GLU A N 1
ATOM 1312 C CA . GLU A 1 173 ? -14.917 4.789 3.948 1.00 91.06 173 GLU A CA 1
ATOM 1313 C C . GLU A 1 173 ? -13.537 5.243 3.447 1.00 91.06 173 GLU A C 1
ATOM 1315 O O . GLU A 1 173 ? -13.433 6.080 2.546 1.00 91.06 173 GLU A O 1
ATOM 1320 N N . THR A 1 174 ? -12.465 4.706 4.032 1.00 91.31 174 THR A N 1
ATOM 1321 C CA . THR A 1 174 ? -11.091 5.114 3.738 1.00 91.31 174 THR A CA 1
ATOM 1322 C C . THR A 1 174 ? -10.677 4.708 2.324 1.00 91.31 174 THR A C 1
ATOM 1324 O O . THR A 1 174 ? -10.787 3.548 1.930 1.00 91.31 174 THR A O 1
ATOM 1327 N N . LYS A 1 175 ? -10.132 5.673 1.574 1.00 89.25 175 LYS A N 1
ATOM 1328 C CA . LYS A 1 175 ? -9.507 5.473 0.259 1.00 89.25 175 LYS A CA 1
ATOM 1329 C C . LYS A 1 175 ? -8.059 5.936 0.292 1.00 89.25 175 LYS A C 1
ATOM 1331 O O . LYS A 1 175 ? -7.753 6.973 0.884 1.00 89.25 175 LYS A O 1
ATOM 1336 N N . SER A 1 176 ? -7.181 5.191 -0.370 1.00 85.81 176 SER A N 1
ATOM 1337 C CA . SER A 1 176 ? -5.764 5.528 -0.400 1.00 85.81 176 SER A CA 1
ATOM 1338 C C . SER A 1 176 ? -5.441 6.459 -1.562 1.00 85.81 176 SER A C 1
ATOM 1340 O O . SER A 1 176 ? -5.470 6.050 -2.723 1.00 85.81 176 SER A O 1
ATOM 1342 N N . THR A 1 177 ? -5.137 7.724 -1.257 1.00 82.50 177 THR A N 1
ATOM 1343 C CA . THR A 1 177 ? -4.866 8.726 -2.304 1.00 82.50 177 THR A CA 1
ATOM 1344 C C . THR A 1 177 ? -3.464 9.326 -2.228 1.00 82.50 177 THR A C 1
ATOM 1346 O O . THR A 1 177 ? -2.765 9.360 -3.238 1.00 82.50 177 THR A O 1
ATOM 1349 N N . TYR A 1 178 ? -3.040 9.798 -1.052 1.00 82.81 178 TYR A N 1
ATOM 1350 C CA . TYR A 1 178 ? -1.792 10.566 -0.888 1.00 82.81 178 TYR A CA 1
ATOM 1351 C C . TYR A 1 178 ? -0.940 10.122 0.308 1.00 82.81 178 TYR A C 1
ATOM 1353 O O . TYR A 1 178 ? 0.038 10.783 0.643 1.00 82.81 178 TYR A O 1
ATOM 1361 N N . ILE A 1 179 ? -1.331 9.058 1.007 1.00 83.06 179 ILE A N 1
ATOM 1362 C CA . ILE A 1 179 ? -0.655 8.613 2.224 1.00 83.06 179 ILE A CA 1
ATOM 1363 C C . ILE A 1 179 ? -0.398 7.118 2.083 1.00 83.06 179 ILE A C 1
ATOM 1365 O O . ILE A 1 179 ? -1.321 6.328 2.233 1.00 83.06 179 ILE A O 1
ATOM 1369 N N . ALA A 1 180 ? 0.850 6.725 1.817 1.00 82.44 180 ALA A N 1
ATOM 1370 C CA . ALA A 1 180 ? 1.188 5.316 1.600 1.00 82.44 180 ALA A CA 1
ATOM 1371 C C . ALA A 1 180 ? 0.796 4.415 2.777 1.00 82.44 180 ALA A C 1
ATOM 1373 O O . ALA A 1 180 ? 0.345 3.304 2.538 1.00 82.44 180 ALA A O 1
ATOM 1374 N N . SER A 1 181 ? 0.888 4.902 4.020 1.00 81.12 181 SER A N 1
ATOM 1375 C CA . SER A 1 181 ? 0.525 4.114 5.204 1.00 81.12 181 SER A CA 1
ATOM 1376 C C . SER A 1 181 ? -0.976 3.806 5.303 1.00 81.12 181 SER A C 1
ATOM 1378 O O . SER A 1 181 ? -1.378 2.904 6.029 1.00 81.12 181 SER A O 1
ATOM 1380 N N . VAL A 1 182 ? -1.823 4.500 4.528 1.00 87.62 182 VAL A N 1
ATOM 1381 C CA . VAL A 1 182 ? -3.236 4.123 4.363 1.00 87.62 182 VAL A CA 1
ATOM 1382 C C . VAL A 1 182 ? -3.371 2.814 3.576 1.00 87.62 182 VAL A C 1
ATOM 1384 O O . VAL A 1 182 ? -4.338 2.089 3.792 1.00 87.62 182 VAL A O 1
ATOM 1387 N N . ASN A 1 183 ? -2.412 2.462 2.708 1.00 89.69 183 ASN A N 1
ATOM 1388 C CA . ASN A 1 183 ? -2.394 1.133 2.092 1.00 89.69 183 ASN A CA 1
ATOM 1389 C C . ASN A 1 183 ? -2.207 0.052 3.153 1.00 89.69 183 ASN A C 1
ATOM 1391 O O . ASN A 1 183 ? -2.951 -0.921 3.138 1.00 89.69 183 ASN A O 1
ATOM 1395 N N . ASP A 1 184 ? -1.283 0.249 4.096 1.00 86.62 184 ASP A N 1
ATOM 1396 C CA . ASP A 1 184 ? -1.027 -0.714 5.171 1.00 86.62 184 ASP A CA 1
ATOM 1397 C C . ASP A 1 184 ? -2.262 -0.883 6.061 1.00 86.62 184 ASP A C 1
ATOM 1399 O O . ASP A 1 184 ? -2.676 -2.009 6.324 1.00 86.62 184 ASP A O 1
ATOM 1403 N N . LEU A 1 185 ? -2.921 0.225 6.429 1.00 89.25 185 LEU A N 1
ATOM 1404 C CA . LEU A 1 185 ? -4.206 0.218 7.138 1.00 89.25 185 LEU A CA 1
ATOM 1405 C C . LEU A 1 185 ? -5.262 -0.633 6.410 1.00 89.25 185 LEU A C 1
ATOM 1407 O O . LEU A 1 185 ? -5.915 -1.485 7.012 1.00 89.25 185 LEU A O 1
ATOM 1411 N N . LEU A 1 186 ? -5.441 -0.419 5.105 1.00 93.94 186 LEU A N 1
ATOM 1412 C CA . LEU A 1 186 ? -6.428 -1.154 4.310 1.00 93.94 186 LEU A CA 1
ATOM 1413 C C . LEU A 1 186 ? -6.041 -2.632 4.122 1.00 93.94 186 LEU A C 1
ATOM 1415 O O . LEU A 1 186 ? -6.913 -3.499 4.154 1.00 93.94 186 LEU A O 1
ATOM 1419 N N . ILE A 1 187 ? -4.750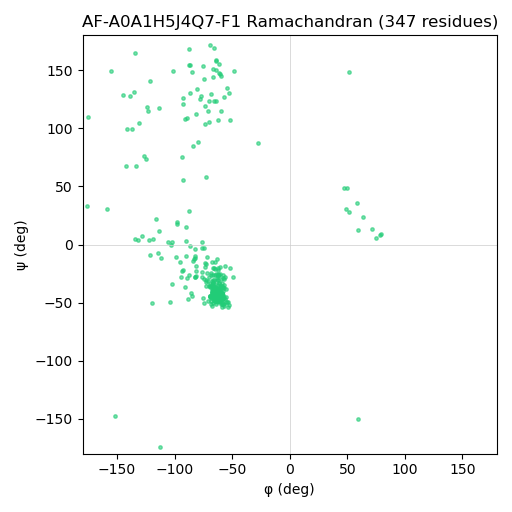 -2.945 3.990 1.00 91.06 187 ILE A N 1
ATOM 1420 C CA . ILE A 1 187 ? -4.245 -4.326 3.943 1.00 91.06 187 ILE A CA 1
ATOM 1421 C C . ILE A 1 187 ? -4.489 -5.035 5.276 1.00 91.06 187 ILE A C 1
ATOM 1423 O O . ILE A 1 187 ? -4.964 -6.168 5.287 1.00 91.06 187 ILE A O 1
ATOM 1427 N N . GLY A 1 188 ? -4.243 -4.365 6.403 1.00 90.94 188 GLY A N 1
ATOM 1428 C CA . GLY A 1 188 ? -4.563 -4.896 7.724 1.00 90.94 188 GLY A CA 1
ATOM 1429 C C . GLY A 1 188 ? -6.050 -5.227 7.855 1.00 90.94 188 GLY A C 1
ATOM 1430 O O . GLY A 1 188 ? -6.407 -6.327 8.276 1.00 90.94 188 GLY A O 1
ATOM 1431 N N . ALA A 1 189 ? -6.929 -4.316 7.428 1.00 94.38 189 ALA A N 1
ATOM 1432 C CA . ALA A 1 189 ? -8.375 -4.549 7.427 1.00 94.38 189 ALA A CA 1
ATOM 1433 C C . ALA A 1 189 ? -8.780 -5.740 6.535 1.00 94.38 189 ALA A C 1
ATOM 1435 O O . ALA A 1 189 ? -9.635 -6.545 6.923 1.00 94.38 189 ALA A O 1
ATOM 1436 N N . TYR A 1 190 ? -8.129 -5.906 5.377 1.00 93.00 190 TYR A N 1
ATOM 1437 C CA . TYR A 1 190 ? -8.283 -7.095 4.536 1.00 93.00 190 TYR A CA 1
ATOM 1438 C C . TYR A 1 190 ? -7.851 -8.369 5.270 1.00 93.00 190 TYR A C 1
ATOM 1440 O O . TYR A 1 190 ? -8.594 -9.342 5.281 1.00 93.00 190 TYR A O 1
ATOM 1448 N N . PHE A 1 191 ? -6.710 -8.371 5.954 1.00 90.62 191 PHE A N 1
ATOM 1449 C CA . PHE A 1 191 ? -6.246 -9.548 6.693 1.00 90.62 191 PHE A CA 1
ATOM 1450 C C . PHE A 1 191 ? -7.172 -9.986 7.829 1.00 90.62 191 PHE A C 1
ATOM 1452 O O . PHE A 1 191 ? -7.199 -11.169 8.168 1.00 90.62 191 PHE A O 1
ATOM 1459 N N . ALA A 1 192 ? -7.949 -9.070 8.408 1.00 92.19 192 ALA A N 1
ATOM 1460 C CA . ALA A 1 192 ? -8.955 -9.417 9.408 1.00 92.19 192 ALA A CA 1
ATOM 1461 C C . ALA A 1 192 ? -10.206 -10.062 8.776 1.00 92.19 192 ALA A C 1
ATOM 1463 O O . ALA A 1 192 ? -10.705 -11.093 9.245 1.00 92.19 192 ALA A O 1
ATOM 1464 N N . SER A 1 193 ? -10.696 -9.462 7.691 1.00 91.81 193 SER A N 1
ATOM 1465 C CA . SER A 1 193 ? -12.036 -9.716 7.140 1.00 91.81 193 SER A CA 1
ATOM 1466 C C . SER A 1 193 ? -12.056 -10.625 5.905 1.00 91.81 193 SER A C 1
ATOM 1468 O O . SER A 1 193 ? -12.987 -11.407 5.732 1.00 91.81 193 SER A O 1
ATOM 1470 N N . GLY A 1 194 ? -11.033 -10.548 5.052 1.00 90.94 194 GLY A N 1
ATOM 1471 C CA . GLY A 1 194 ? -11.007 -11.106 3.698 1.00 90.94 194 GLY A CA 1
ATOM 1472 C C . GLY A 1 194 ? -11.752 -10.248 2.670 1.00 90.94 194 GLY A C 1
ATOM 1473 O O . GLY A 1 194 ? -11.974 -10.684 1.541 1.00 90.94 194 GLY A O 1
ATOM 1474 N N . ASP A 1 195 ? -12.174 -9.035 3.038 1.00 93.25 195 ASP A N 1
ATOM 1475 C CA . ASP A 1 195 ? -13.010 -8.197 2.184 1.00 93.25 195 ASP A CA 1
ATOM 1476 C C . ASP A 1 195 ? -12.194 -7.444 1.120 1.00 93.25 195 ASP A C 1
ATOM 1478 O O . ASP A 1 195 ? -11.435 -6.509 1.400 1.00 93.25 195 ASP A O 1
ATOM 1482 N N . LEU A 1 196 ? -12.402 -7.820 -0.145 1.00 92.44 196 LEU A N 1
ATOM 1483 C CA . LEU A 1 196 ? -11.735 -7.221 -1.303 1.00 92.44 196 LEU A CA 1
ATOM 1484 C C . LEU A 1 196 ? -12.064 -5.735 -1.510 1.00 92.44 196 LEU A C 1
ATOM 1486 O O . LEU A 1 196 ? -11.357 -5.065 -2.265 1.00 92.44 196 LEU A O 1
ATOM 1490 N N . ARG A 1 197 ? -13.080 -5.176 -0.837 1.00 94.12 197 ARG A N 1
ATOM 1491 C CA . ARG A 1 197 ? -13.343 -3.728 -0.860 1.00 94.12 197 ARG A CA 1
ATOM 1492 C C . ARG A 1 197 ? -12.143 -2.923 -0.367 1.00 94.12 197 ARG A C 1
ATOM 1494 O O . ARG A 1 197 ? -11.862 -1.873 -0.941 1.00 94.12 197 ARG A O 1
ATOM 1501 N N . TYR A 1 198 ? -11.395 -3.411 0.623 1.00 94.12 198 TYR A N 1
ATOM 1502 C CA . TYR A 1 198 ? -10.214 -2.697 1.119 1.00 94.12 198 TYR A CA 1
ATOM 1503 C C . TYR A 1 198 ? -9.094 -2.658 0.074 1.00 94.12 198 TYR A C 1
ATOM 1505 O O . TYR A 1 198 ? -8.512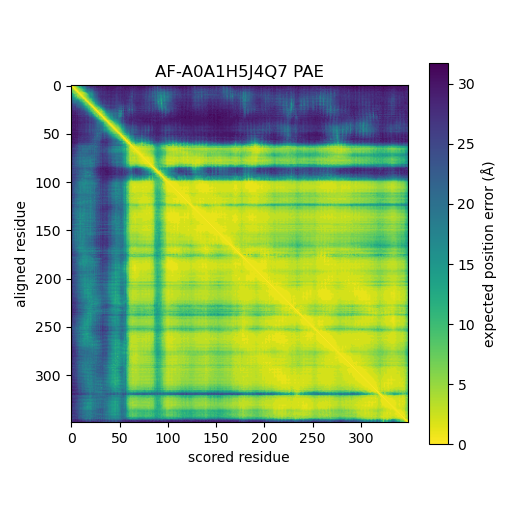 -1.604 -0.178 1.00 94.12 198 TYR A O 1
ATOM 1513 N N . ILE A 1 199 ? -8.879 -3.769 -0.630 1.00 93.81 199 ILE A N 1
ATOM 1514 C CA . ILE A 1 199 ? -7.946 -3.859 -1.762 1.00 93.81 199 ILE A CA 1
ATOM 1515 C C . ILE A 1 199 ? -8.401 -2.957 -2.914 1.00 93.81 199 ILE A C 1
ATOM 1517 O O . ILE A 1 199 ? -7.606 -2.232 -3.511 1.00 93.81 199 ILE A O 1
ATOM 1521 N N . ASN A 1 200 ? -9.702 -2.920 -3.193 1.00 94.06 200 ASN A N 1
ATOM 1522 C CA . ASN A 1 200 ? -10.266 -2.003 -4.173 1.00 94.06 200 ASN A CA 1
ATOM 1523 C C . ASN A 1 200 ? -10.041 -0.527 -3.799 1.00 94.06 200 ASN A C 1
ATOM 1525 O O . ASN A 1 200 ? -9.740 0.292 -4.669 1.00 94.06 200 ASN A O 1
ATOM 1529 N N . ASN A 1 201 ? -10.160 -0.171 -2.520 1.00 93.94 201 ASN A N 1
ATOM 1530 C CA . ASN A 1 201 ? -9.944 1.194 -2.032 1.00 93.94 201 ASN A CA 1
ATOM 1531 C C . ASN A 1 201 ? -8.476 1.642 -2.128 1.00 93.94 201 ASN A C 1
ATOM 1533 O O . ASN A 1 201 ? -8.220 2.845 -2.232 1.00 93.94 201 ASN A O 1
ATOM 1537 N N . ILE A 1 202 ? -7.532 0.696 -2.143 1.00 93.44 202 ILE A N 1
ATOM 1538 C CA . ILE A 1 202 ? -6.127 0.940 -2.497 1.00 93.44 202 ILE A CA 1
ATOM 1539 C C . ILE A 1 202 ? -6.007 1.228 -4.001 1.00 93.44 202 ILE A C 1
ATOM 1541 O O . ILE A 1 202 ? -5.398 2.214 -4.415 1.00 93.44 202 ILE A O 1
ATOM 1545 N N . LEU A 1 203 ? -6.631 0.389 -4.830 1.00 93.75 203 LEU A N 1
ATOM 1546 C CA . LEU A 1 203 ? -6.475 0.422 -6.286 1.00 93.75 203 LEU A CA 1
ATOM 1547 C C . LEU A 1 203 ? -7.236 1.559 -6.983 1.00 93.75 203 LEU A C 1
ATOM 1549 O O . LEU A 1 203 ? -6.801 2.047 -8.022 1.00 93.75 203 LEU A O 1
ATOM 1553 N N . THR A 1 204 ? -8.348 2.033 -6.420 1.00 92.06 204 THR A N 1
ATOM 1554 C CA . THR A 1 204 ? -9.244 3.013 -7.068 1.00 92.06 204 THR A CA 1
ATOM 1555 C C . THR A 1 204 ? -8.529 4.309 -7.484 1.00 92.06 204 THR A C 1
ATOM 1557 O O . THR A 1 204 ? -8.912 4.943 -8.466 1.00 92.06 204 THR A O 1
ATOM 1560 N N . ASN A 1 205 ? -7.459 4.700 -6.787 1.00 92.25 205 ASN A N 1
ATOM 1561 C CA . ASN A 1 205 ? -6.676 5.891 -7.123 1.00 92.25 205 ASN A CA 1
ATOM 1562 C C . ASN A 1 205 ? -5.986 5.798 -8.502 1.00 92.25 205 ASN A C 1
ATOM 1564 O O . ASN A 1 205 ? -5.794 6.827 -9.147 1.00 92.25 205 ASN A O 1
ATOM 1568 N N . TYR A 1 206 ? -5.699 4.591 -9.006 1.00 95.19 206 TYR A N 1
ATOM 1569 C CA . TYR A 1 206 ? -5.186 4.393 -10.368 1.00 95.19 206 TYR A CA 1
ATOM 1570 C C . TYR A 1 206 ? -6.161 4.863 -11.444 1.00 95.19 206 TYR A C 1
ATOM 1572 O O . TYR A 1 206 ? -5.735 5.392 -12.466 1.00 95.19 206 TYR A O 1
ATOM 1580 N N . ILE A 1 207 ? -7.466 4.708 -11.215 1.00 93.69 207 ILE A N 1
ATOM 1581 C CA . ILE A 1 207 ? -8.500 5.041 -12.204 1.00 93.69 207 ILE A CA 1
ATOM 1582 C C . ILE A 1 207 ? -8.493 6.544 -12.499 1.00 93.69 207 ILE A C 1
ATOM 1584 O O . ILE A 1 207 ? -8.657 6.953 -13.643 1.00 93.69 207 ILE A O 1
ATOM 1588 N N . THR A 1 208 ? -8.256 7.371 -11.480 1.00 91.62 208 THR A N 1
ATOM 1589 C CA . THR A 1 208 ? -8.361 8.837 -11.567 1.00 91.62 208 THR A CA 1
ATOM 1590 C C . THR A 1 208 ? -7.010 9.550 -11.603 1.00 91.62 208 THR A C 1
ATOM 1592 O O . THR A 1 208 ? -6.962 10.778 -11.533 1.00 91.62 208 THR A O 1
ATOM 1595 N N . ALA A 1 209 ? -5.895 8.818 -11.601 1.00 95.69 209 ALA A N 1
ATOM 1596 C CA . ALA A 1 209 ? -4.557 9.400 -11.685 1.00 95.69 209 ALA A CA 1
ATOM 1597 C C . ALA A 1 209 ? -4.151 9.643 -13.137 1.00 95.69 209 ALA A C 1
ATOM 1599 O O . ALA A 1 209 ? -4.548 8.885 -14.023 1.00 95.69 209 ALA A O 1
ATOM 1600 N N . ASP A 1 210 ? -3.349 10.681 -13.368 1.00 96.31 210 ASP A N 1
ATOM 1601 C CA . ASP A 1 210 ? -2.794 10.991 -14.686 1.00 96.31 210 ASP A CA 1
ATOM 1602 C C . ASP A 1 210 ? -1.850 9.871 -15.155 1.00 96.31 210 ASP A C 1
ATOM 1604 O O . ASP A 1 210 ? -1.212 9.208 -14.333 1.00 96.31 210 ASP A O 1
ATOM 1608 N N . ASP A 1 211 ? -1.744 9.663 -16.472 1.00 96.62 211 ASP A N 1
ATOM 1609 C CA . ASP A 1 211 ? -0.944 8.577 -17.068 1.00 96.62 211 ASP A CA 1
ATOM 1610 C C . ASP A 1 211 ? 0.520 8.601 -16.597 1.00 96.62 211 ASP A C 1
ATOM 1612 O O . ASP A 1 211 ? 1.095 7.546 -16.329 1.00 96.62 211 ASP A O 1
ATOM 1616 N N . GLU A 1 212 ? 1.111 9.790 -16.452 1.00 95.69 212 GLU A N 1
ATOM 1617 C CA . GLU A 1 212 ? 2.490 9.966 -15.974 1.00 95.69 212 GLU A CA 1
ATOM 1618 C C . GLU A 1 212 ? 2.651 9.502 -14.522 1.00 95.69 212 GLU A C 1
ATOM 1620 O O . GLU A 1 212 ? 3.550 8.719 -14.217 1.00 95.69 212 GLU A O 1
ATOM 1625 N N . ILE A 1 213 ? 1.723 9.896 -13.642 1.00 96.69 213 ILE A N 1
ATOM 1626 C CA . ILE A 1 213 ? 1.712 9.486 -12.231 1.00 96.69 213 ILE A CA 1
ATOM 1627 C C . ILE A 1 213 ? 1.560 7.970 -12.122 1.00 96.69 213 ILE A C 1
ATOM 1629 O O . ILE A 1 213 ? 2.261 7.337 -11.334 1.00 96.69 213 ILE A O 1
ATOM 1633 N N . VAL A 1 214 ? 0.652 7.381 -12.907 1.00 97.00 214 VAL A N 1
ATOM 1634 C CA . VAL A 1 214 ? 0.443 5.928 -12.931 1.00 97.00 214 VAL A CA 1
ATOM 1635 C C . VAL A 1 214 ? 1.700 5.210 -13.416 1.00 97.00 214 VAL A C 1
ATOM 1637 O O . VAL A 1 214 ? 2.120 4.245 -12.782 1.00 97.00 214 VAL A O 1
ATOM 1640 N N . SER A 1 215 ? 2.310 5.679 -14.503 1.00 96.25 215 SER A N 1
ATOM 1641 C CA . SER A 1 215 ? 3.497 5.048 -15.092 1.00 96.25 215 SER A CA 1
ATOM 1642 C C . SER A 1 215 ? 4.688 5.098 -14.137 1.00 96.25 215 SER A C 1
ATOM 1644 O O . SER A 1 215 ? 5.292 4.064 -13.847 1.00 96.25 215 SER A O 1
ATOM 1646 N N . ASP A 1 216 ? 4.966 6.269 -13.558 1.00 96.75 216 ASP A N 1
ATOM 1647 C CA . ASP A 1 216 ? 6.047 6.446 -12.586 1.00 96.75 216 ASP A CA 1
ATOM 1648 C C . ASP A 1 216 ? 5.799 5.621 -11.316 1.00 96.75 216 ASP A C 1
ATOM 1650 O O . ASP A 1 216 ? 6.721 5.001 -10.782 1.00 96.75 216 ASP A O 1
ATOM 1654 N N . ALA A 1 217 ? 4.548 5.549 -10.849 1.00 96.06 217 ALA A N 1
ATOM 1655 C CA . ALA A 1 217 ? 4.185 4.730 -9.701 1.00 96.06 217 ALA A CA 1
ATOM 1656 C C . ALA A 1 217 ? 4.376 3.232 -9.967 1.00 96.06 217 ALA A C 1
ATOM 1658 O O . ALA A 1 217 ? 4.939 2.534 -9.123 1.00 96.06 217 ALA A O 1
ATOM 1659 N N . VAL A 1 218 ? 3.944 2.732 -11.132 1.00 95.62 218 VAL A N 1
ATOM 1660 C CA . VAL A 1 218 ? 4.167 1.335 -11.535 1.00 95.62 218 VAL A CA 1
ATOM 1661 C C . VAL A 1 218 ? 5.660 1.041 -11.598 1.00 95.62 218 VAL A C 1
ATOM 1663 O O . VAL A 1 218 ? 6.110 0.054 -11.021 1.00 95.62 218 VAL A O 1
ATOM 1666 N N . ARG A 1 219 ? 6.447 1.921 -12.218 1.00 95.06 219 ARG A N 1
ATOM 1667 C CA . ARG A 1 219 ? 7.896 1.758 -12.326 1.00 95.06 219 ARG A CA 1
ATOM 1668 C C . ARG A 1 219 ? 8.591 1.696 -10.971 1.00 95.06 219 ARG A C 1
ATOM 1670 O O . ARG A 1 219 ? 9.364 0.773 -10.718 1.00 95.06 219 ARG A O 1
ATOM 1677 N N . ILE A 1 220 ? 8.318 2.668 -10.101 1.00 94.44 220 ILE A N 1
ATOM 1678 C CA . ILE A 1 220 ? 8.896 2.716 -8.752 1.00 94.44 220 ILE A CA 1
ATOM 1679 C C . ILE A 1 220 ? 8.440 1.500 -7.943 1.00 94.44 220 ILE A C 1
ATOM 1681 O O . ILE A 1 220 ? 9.253 0.910 -7.238 1.00 94.44 220 ILE A O 1
ATOM 1685 N N . GLY A 1 221 ? 7.177 1.088 -8.083 1.00 91.25 221 GLY A N 1
ATOM 1686 C CA . GLY A 1 221 ? 6.644 -0.113 -7.444 1.00 91.25 221 GLY A CA 1
ATOM 1687 C C . GLY A 1 221 ? 7.396 -1.376 -7.865 1.00 91.25 221 GLY A C 1
ATOM 1688 O O . GLY A 1 221 ? 7.830 -2.135 -7.009 1.00 91.25 221 GLY A O 1
ATOM 1689 N N . LEU A 1 222 ? 7.647 -1.558 -9.166 1.00 92.31 222 LEU A N 1
ATOM 1690 C CA . LEU A 1 222 ? 8.411 -2.695 -9.697 1.00 92.31 222 LEU A CA 1
ATOM 1691 C C . LEU A 1 222 ? 9.872 -2.699 -9.221 1.00 92.31 222 LEU A C 1
ATOM 1693 O O . LEU A 1 222 ? 10.397 -3.745 -8.829 1.00 92.31 222 LEU A O 1
ATOM 1697 N N . LEU A 1 223 ? 10.525 -1.530 -9.216 1.00 89.56 223 LEU A N 1
ATOM 1698 C CA . LEU A 1 223 ? 11.866 -1.366 -8.645 1.00 89.56 223 LEU A CA 1
ATOM 1699 C C . LEU A 1 223 ? 11.885 -1.750 -7.163 1.00 89.56 223 LEU A C 1
ATOM 1701 O O . LEU A 1 223 ? 12.810 -2.433 -6.725 1.00 89.56 223 LEU A O 1
ATOM 1705 N N . HIS A 1 224 ? 10.859 -1.348 -6.412 1.00 87.00 224 HIS A N 1
ATOM 1706 C CA . HIS A 1 224 ? 10.739 -1.658 -4.993 1.00 87.00 224 HIS A CA 1
ATOM 1707 C C . HIS A 1 224 ? 10.549 -3.155 -4.754 1.00 87.00 224 HIS A C 1
ATOM 1709 O O . HIS A 1 224 ? 11.295 -3.743 -3.974 1.00 87.00 224 HIS A O 1
ATOM 1715 N N . SER A 1 225 ? 9.639 -3.794 -5.489 1.00 84.19 225 SER A N 1
ATOM 1716 C CA . SER A 1 225 ? 9.397 -5.235 -5.389 1.00 84.19 225 SER A CA 1
ATOM 1717 C C . SER A 1 225 ? 10.636 -6.074 -5.678 1.00 84.19 225 SER A C 1
ATOM 1719 O O . SER A 1 225 ? 10.835 -7.107 -5.046 1.00 84.19 225 SER A O 1
ATOM 1721 N N . LYS A 1 226 ? 11.495 -5.648 -6.614 1.00 87.75 226 LYS A N 1
ATOM 1722 C CA . LYS A 1 226 ? 12.675 -6.434 -7.001 1.00 87.75 226 LYS A CA 1
ATOM 1723 C C . LYS A 1 226 ? 13.936 -6.116 -6.207 1.00 87.75 226 LYS A C 1
ATOM 1725 O O . LYS A 1 226 ? 14.738 -7.019 -5.980 1.00 87.75 226 LYS A O 1
ATOM 1730 N N . PHE A 1 227 ? 14.149 -4.851 -5.852 1.00 85.75 227 PHE A N 1
ATOM 1731 C CA . PHE A 1 227 ? 15.415 -4.371 -5.284 1.00 85.75 227 PHE A CA 1
ATOM 1732 C C . PHE A 1 227 ? 15.274 -3.797 -3.872 1.00 85.75 227 PHE A C 1
ATOM 1734 O O . PHE A 1 227 ? 16.246 -3.274 -3.320 1.00 85.75 227 PHE A O 1
ATOM 1741 N N . GLY A 1 228 ? 14.081 -3.877 -3.279 1.00 81.62 228 GLY A N 1
ATOM 1742 C CA . GLY A 1 228 ? 13.802 -3.310 -1.970 1.00 81.62 228 GLY A CA 1
ATOM 1743 C C . GLY A 1 228 ? 14.052 -1.804 -1.945 1.00 81.62 228 GLY A C 1
ATOM 1744 O O . GLY A 1 228 ? 13.924 -1.102 -2.954 1.00 81.62 228 GLY A O 1
ATOM 1745 N N . SER A 1 229 ? 14.439 -1.293 -0.780 1.00 76.94 229 SER A N 1
ATOM 1746 C CA . SER A 1 229 ? 14.549 0.148 -0.547 1.00 76.94 229 SER A CA 1
ATOM 1747 C C . SER A 1 229 ? 15.636 0.840 -1.389 1.00 76.94 229 SER A C 1
ATOM 1749 O O . SER A 1 229 ? 15.618 2.061 -1.536 1.00 76.94 229 SER A O 1
ATOM 1751 N N . ASN A 1 230 ? 16.559 0.076 -1.990 1.00 80.25 230 ASN A N 1
ATOM 1752 C CA . ASN A 1 230 ? 17.578 0.614 -2.891 1.00 80.25 230 ASN A CA 1
ATOM 1753 C C . ASN A 1 230 ? 16.966 1.200 -4.176 1.00 80.25 230 ASN A C 1
ATOM 1755 O O . ASN A 1 230 ? 17.515 2.150 -4.737 1.00 80.25 230 ASN A O 1
ATOM 1759 N N . LEU A 1 231 ? 15.827 0.655 -4.629 1.00 84.81 231 LEU A N 1
ATOM 1760 C CA . LEU A 1 231 ? 15.135 1.042 -5.868 1.00 84.81 231 LEU A CA 1
ATOM 1761 C C . LEU A 1 231 ? 16.038 1.053 -7.112 1.00 84.81 231 LEU A C 1
ATOM 1763 O O . LEU A 1 231 ? 15.815 1.834 -8.036 1.00 84.81 231 LEU A O 1
ATOM 1767 N N . ALA A 1 232 ? 17.082 0.227 -7.125 1.00 89.69 232 ALA A N 1
ATOM 1768 C CA . ALA A 1 232 ? 18.046 0.178 -8.211 1.00 89.69 232 ALA A CA 1
ATOM 1769 C C . ALA A 1 232 ? 18.721 -1.194 -8.275 1.00 89.69 232 ALA A C 1
ATOM 1771 O O . ALA A 1 232 ? 18.908 -1.859 -7.249 1.00 89.69 232 ALA A O 1
ATOM 1772 N N . GLY A 1 233 ? 19.096 -1.596 -9.488 1.00 85.25 233 GLY A N 1
ATOM 1773 C CA . GLY A 1 233 ? 19.804 -2.838 -9.754 1.00 85.25 233 GLY A CA 1
ATOM 1774 C C . GLY A 1 233 ? 21.222 -2.874 -9.163 1.00 85.25 233 GLY A C 1
ATOM 1775 O O . GLY A 1 233 ? 21.752 -1.858 -8.708 1.00 85.25 233 GLY A O 1
ATOM 1776 N N . PRO A 1 234 ? 21.874 -4.048 -9.166 1.00 82.25 234 PRO A N 1
ATOM 1777 C CA . PRO A 1 234 ? 23.234 -4.195 -8.654 1.00 82.25 234 PRO A CA 1
ATOM 1778 C C . PRO A 1 234 ? 24.222 -3.222 -9.314 1.00 82.25 234 PRO A C 1
ATOM 1780 O O . PRO A 1 234 ? 24.235 -3.063 -10.532 1.00 82.25 234 PRO A O 1
ATOM 1783 N N . GLY A 1 235 ? 25.066 -2.574 -8.506 1.00 81.88 235 GLY A N 1
ATOM 1784 C CA . GLY A 1 235 ? 26.068 -1.615 -8.992 1.00 81.88 235 GLY A CA 1
ATOM 1785 C C . GLY A 1 235 ? 25.509 -0.251 -9.417 1.00 81.88 235 GLY A C 1
ATOM 1786 O O . GLY A 1 235 ? 26.268 0.574 -9.924 1.00 81.88 235 GLY A O 1
ATOM 1787 N N . ARG A 1 236 ? 24.209 0.001 -9.214 1.00 88.50 236 ARG A N 1
ATOM 1788 C CA . ARG A 1 236 ? 23.541 1.271 -9.527 1.00 88.50 236 ARG A CA 1
ATOM 1789 C C . ARG A 1 236 ? 23.335 2.134 -8.277 1.00 88.50 236 ARG A C 1
ATOM 1791 O O . ARG A 1 236 ? 23.175 1.592 -7.180 1.00 88.50 236 ARG A O 1
ATOM 1798 N N . PRO A 1 237 ? 23.335 3.474 -8.410 1.00 84.12 237 PRO A N 1
ATOM 1799 C CA . PRO A 1 237 ? 23.141 4.369 -7.277 1.00 84.12 237 PRO A CA 1
ATOM 1800 C C . PRO A 1 237 ? 21.700 4.307 -6.752 1.00 84.12 237 PRO A C 1
ATOM 1802 O O . PRO A 1 237 ? 20.744 4.603 -7.469 1.00 84.12 237 PRO A O 1
ATOM 1805 N N . GLY A 1 238 ? 21.548 3.992 -5.466 1.00 85.50 238 GLY A N 1
ATOM 1806 C CA . GLY A 1 238 ? 20.242 3.902 -4.820 1.00 85.50 238 GLY A CA 1
ATOM 1807 C C . GLY A 1 238 ? 19.439 5.211 -4.838 1.00 85.50 238 GLY A C 1
ATOM 1808 O O . GLY A 1 238 ? 19.978 6.327 -4.764 1.00 85.50 238 GLY A O 1
ATOM 1809 N N . GLY A 1 239 ? 18.114 5.075 -4.922 1.00 81.38 239 GLY A N 1
ATOM 1810 C CA . GLY A 1 239 ? 17.152 6.172 -4.765 1.00 81.38 239 GLY A CA 1
ATOM 1811 C C . GLY A 1 239 ? 17.082 7.192 -5.908 1.00 81.38 239 GLY A C 1
ATOM 1812 O O . GLY A 1 239 ? 16.490 8.256 -5.716 1.00 81.38 239 GLY A O 1
ATOM 1813 N N . ALA A 1 240 ? 17.667 6.907 -7.076 1.00 89.25 240 ALA A N 1
ATOM 1814 C CA . ALA A 1 240 ? 17.586 7.779 -8.253 1.00 89.25 240 ALA A CA 1
ATOM 1815 C C . ALA A 1 240 ? 16.131 8.026 -8.694 1.00 89.25 240 ALA A C 1
ATOM 1817 O O . ALA A 1 240 ? 15.734 9.182 -8.827 1.00 89.25 240 ALA A O 1
ATOM 1818 N N . ALA A 1 241 ? 15.312 6.972 -8.756 1.00 90.56 241 ALA A N 1
ATOM 1819 C CA . ALA A 1 241 ? 13.893 7.068 -9.114 1.00 90.56 241 ALA A CA 1
ATOM 1820 C C . ALA A 1 241 ? 13.087 7.965 -8.169 1.00 90.56 241 ALA A C 1
ATOM 1822 O O . ALA A 1 241 ? 12.288 8.785 -8.615 1.00 90.56 241 ALA A O 1
ATOM 1823 N N . SER A 1 242 ? 13.338 7.888 -6.862 1.00 87.12 242 SER A N 1
ATOM 1824 C CA . SER A 1 242 ? 12.660 8.749 -5.888 1.00 87.12 242 SER A CA 1
ATOM 1825 C C . SER A 1 242 ? 13.102 10.207 -5.971 1.00 87.12 242 SER A C 1
ATOM 1827 O O . SER A 1 242 ? 12.278 11.102 -5.781 1.00 87.12 242 SER A O 1
ATOM 1829 N N . ARG A 1 243 ? 14.387 10.466 -6.257 1.00 91.31 243 ARG A N 1
ATOM 1830 C CA . ARG A 1 243 ? 14.881 11.832 -6.498 1.00 91.31 243 ARG A CA 1
ATOM 1831 C C . ARG A 1 243 ? 14.248 12.413 -7.759 1.00 91.31 243 ARG A C 1
ATOM 1833 O O . ARG A 1 243 ? 13.658 13.485 -7.683 1.00 91.31 243 ARG A O 1
ATOM 1840 N N . ALA A 1 244 ? 14.265 11.659 -8.856 1.00 94.00 244 ALA A N 1
ATOM 1841 C CA . ALA A 1 244 ? 13.636 12.050 -10.112 1.00 94.00 244 ALA A CA 1
ATOM 1842 C C . ALA A 1 244 ? 12.129 12.309 -9.949 1.00 94.00 244 ALA A C 1
ATOM 1844 O O . ALA A 1 244 ? 11.630 13.321 -10.436 1.00 94.00 244 ALA A O 1
ATOM 1845 N N . ALA A 1 245 ? 11.413 11.468 -9.193 1.00 93.44 245 ALA A N 1
ATOM 1846 C CA . ALA A 1 245 ? 10.010 11.709 -8.855 1.00 93.44 245 ALA A CA 1
ATOM 1847 C C . ALA A 1 245 ? 9.828 13.003 -8.047 1.00 93.44 245 ALA A C 1
ATOM 1849 O O . ALA A 1 245 ? 8.933 13.792 -8.344 1.00 93.44 245 ALA A O 1
ATOM 1850 N N . CYS A 1 246 ? 10.663 13.251 -7.031 1.00 91.44 246 CYS A N 1
ATOM 1851 C CA . CYS A 1 246 ? 10.568 14.491 -6.260 1.00 91.44 246 CYS A CA 1
ATOM 1852 C C . CYS A 1 246 ? 10.790 15.724 -7.143 1.00 91.44 246 CYS A C 1
ATOM 1854 O O . CYS A 1 246 ? 10.047 16.696 -7.008 1.00 91.44 246 CYS A O 1
ATOM 1856 N N . ASP A 1 247 ? 11.772 15.689 -8.042 1.00 93.94 247 ASP A N 1
ATOM 1857 C CA . ASP A 1 247 ? 12.075 16.816 -8.922 1.00 93.94 247 ASP A CA 1
ATOM 1858 C C . ASP A 1 247 ? 10.952 17.034 -9.947 1.00 93.94 247 ASP A C 1
ATOM 1860 O O . 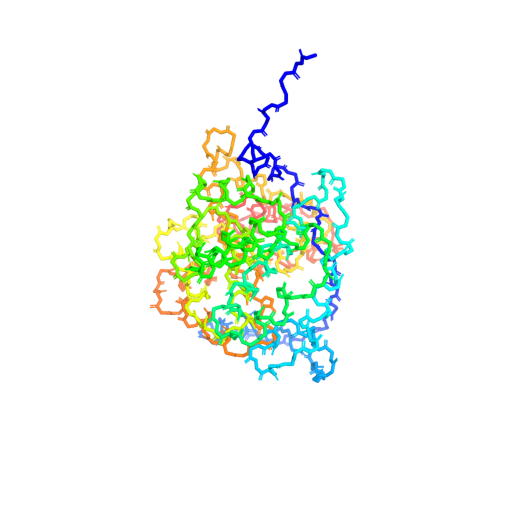ASP A 1 247 ? 10.417 18.143 -10.045 1.00 93.94 247 ASP A O 1
ATOM 1864 N N . ARG A 1 248 ? 10.514 15.966 -10.632 1.00 95.25 248 ARG A N 1
ATOM 1865 C CA . ARG A 1 248 ? 9.413 15.994 -11.612 1.00 95.25 248 ARG A CA 1
ATOM 1866 C C . ARG A 1 248 ? 8.120 16.533 -11.006 1.00 95.25 248 ARG A C 1
ATOM 1868 O O . ARG A 1 248 ? 7.486 17.411 -11.584 1.00 95.25 248 ARG A O 1
ATOM 1875 N N . TYR A 1 249 ? 7.756 16.051 -9.820 1.00 93.62 249 TYR A N 1
ATOM 1876 C CA . TYR A 1 249 ? 6.522 16.434 -9.132 1.00 93.62 249 TYR A CA 1
ATOM 1877 C C . TYR A 1 249 ? 6.728 17.521 -8.075 1.00 93.62 249 TYR A C 1
ATOM 1879 O O . TYR A 1 249 ? 5.871 17.708 -7.216 1.00 93.62 249 TYR A O 1
ATOM 1887 N N . ARG A 1 250 ? 7.851 18.250 -8.135 1.00 91.00 250 ARG A N 1
ATOM 1888 C CA . ARG A 1 250 ? 8.139 19.446 -7.327 1.00 91.00 250 ARG A CA 1
ATOM 1889 C C . ARG A 1 250 ? 7.886 19.259 -5.829 1.00 91.00 250 ARG A C 1
ATOM 1891 O O . ARG A 1 250 ? 7.293 20.125 -5.185 1.00 91.00 250 ARG A O 1
ATOM 1898 N N . CYS A 1 251 ? 8.395 18.176 -5.242 1.00 89.19 251 CYS A N 1
ATOM 1899 C CA . CYS A 1 251 ? 8.026 17.763 -3.885 1.00 89.19 251 CYS A CA 1
ATOM 1900 C C . CYS A 1 251 ? 8.342 18.788 -2.778 1.00 89.19 251 CYS A C 1
ATOM 1902 O O . CYS A 1 251 ? 7.761 18.733 -1.696 1.00 89.19 251 CYS A O 1
ATOM 1904 N N . LYS A 1 252 ? 9.247 19.740 -3.041 1.00 86.75 252 LYS A N 1
ATOM 1905 C CA . LYS A 1 252 ? 9.585 20.842 -2.124 1.00 86.75 252 LYS A CA 1
ATOM 1906 C C . LYS A 1 252 ? 8.594 22.013 -2.166 1.00 86.75 252 LYS A C 1
ATOM 1908 O O . LYS A 1 252 ? 8.562 22.789 -1.218 1.00 86.75 252 LYS A O 1
ATOM 1913 N N . LEU A 1 253 ? 7.844 22.166 -3.260 1.00 86.06 253 LEU A N 1
ATOM 1914 C CA . LEU A 1 253 ? 6.905 23.273 -3.484 1.00 86.06 253 LEU A CA 1
ATOM 1915 C C . LEU A 1 253 ? 5.456 22.820 -3.291 1.00 86.06 253 LEU A C 1
ATOM 1917 O O . LEU A 1 253 ? 4.713 23.455 -2.552 1.00 86.06 253 LEU A O 1
ATOM 1921 N N . ASP A 1 254 ? 5.080 21.712 -3.932 1.00 87.50 254 ASP A N 1
ATOM 1922 C CA . ASP A 1 254 ? 3.761 21.091 -3.812 1.00 87.50 254 ASP A CA 1
ATOM 1923 C C . ASP A 1 254 ? 3.927 19.562 -3.810 1.00 87.50 254 ASP A C 1
ATOM 1925 O O . ASP A 1 254 ? 4.101 18.948 -4.864 1.00 87.50 254 ASP A O 1
ATOM 1929 N N . PRO A 1 255 ? 3.910 18.911 -2.633 1.00 87.88 255 PRO A N 1
ATOM 1930 C CA . PRO A 1 255 ? 4.199 17.488 -2.528 1.00 87.88 255 PRO A CA 1
ATOM 1931 C C . PRO A 1 255 ? 3.045 16.594 -2.987 1.00 87.88 255 PRO A C 1
ATOM 1933 O O . PRO A 1 255 ? 3.205 15.377 -2.970 1.00 87.88 255 PRO A O 1
ATOM 1936 N N . LYS A 1 256 ? 1.882 17.136 -3.371 1.00 91.44 256 LYS A N 1
ATOM 1937 C CA . LYS A 1 256 ? 0.665 16.342 -3.586 1.00 91.44 256 LYS A CA 1
ATOM 1938 C C . LYS A 1 256 ? 0.851 15.223 -4.612 1.00 91.44 256 LYS A C 1
ATOM 1940 O O . LYS A 1 256 ? 0.543 14.068 -4.320 1.00 91.44 256 LYS A O 1
ATOM 1945 N N . ASN A 1 257 ? 1.375 15.544 -5.793 1.00 93.31 257 ASN A N 1
ATOM 1946 C CA . ASN A 1 257 ? 1.562 14.552 -6.855 1.00 93.31 257 ASN A CA 1
ATOM 1947 C C . ASN A 1 257 ? 2.715 13.593 -6.549 1.00 93.31 257 ASN A C 1
ATOM 1949 O O . ASN A 1 257 ? 2.586 12.400 -6.802 1.00 93.31 257 ASN A O 1
ATOM 1953 N N . PHE A 1 258 ? 3.784 14.075 -5.910 1.00 92.56 258 PHE A N 1
ATOM 1954 C CA . PHE A 1 258 ? 4.859 13.213 -5.419 1.00 92.56 258 PHE A CA 1
ATOM 1955 C C . PHE A 1 258 ? 4.328 12.173 -4.420 1.00 92.56 258 PHE A C 1
ATOM 1957 O O . PHE A 1 258 ? 4.542 10.977 -4.590 1.00 92.56 258 PHE A O 1
ATOM 1964 N N . LEU A 1 259 ? 3.560 12.606 -3.418 1.00 90.38 259 LEU A N 1
ATOM 1965 C CA . LEU A 1 259 ? 2.937 11.719 -2.437 1.00 90.38 259 LEU A CA 1
ATOM 1966 C C . LEU A 1 259 ? 1.937 10.752 -3.082 1.00 90.38 259 LEU A C 1
ATOM 1968 O O . LEU A 1 259 ? 1.865 9.589 -2.681 1.00 90.38 259 LEU A O 1
ATOM 1972 N N . ARG A 1 260 ? 1.198 11.198 -4.105 1.00 94.50 260 ARG A N 1
ATOM 19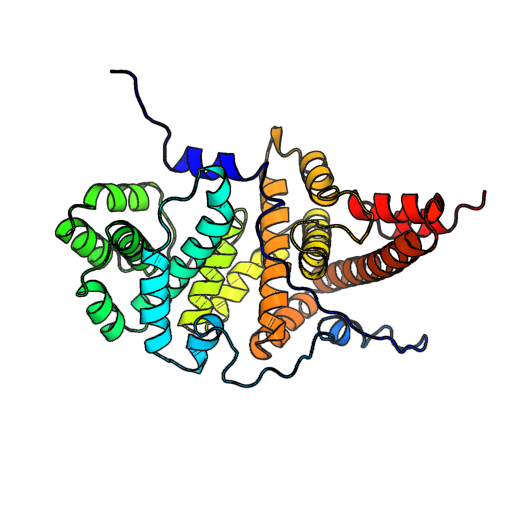73 C CA . ARG A 1 260 ? 0.303 10.335 -4.886 1.00 94.50 260 ARG A CA 1
ATOM 1974 C C . ARG A 1 260 ? 1.072 9.222 -5.595 1.00 94.50 260 ARG A C 1
ATOM 1976 O O . ARG A 1 260 ? 0.681 8.065 -5.473 1.00 94.50 260 ARG A O 1
ATOM 1983 N N . VAL A 1 261 ? 2.176 9.550 -6.275 1.00 95.19 261 VAL A N 1
ATOM 1984 C CA . VAL A 1 261 ? 3.053 8.568 -6.940 1.00 95.19 261 VAL A CA 1
ATOM 1985 C C . VAL A 1 261 ? 3.552 7.531 -5.948 1.00 95.19 261 VAL A C 1
ATOM 1987 O O . VAL A 1 261 ? 3.498 6.342 -6.232 1.00 95.19 261 VAL A O 1
ATOM 1990 N N . LEU A 1 262 ? 3.989 7.962 -4.768 1.00 90.44 262 LEU A N 1
ATOM 1991 C CA . LEU A 1 262 ? 4.543 7.051 -3.768 1.00 90.44 262 LEU A CA 1
ATOM 1992 C C . LEU A 1 262 ? 3.475 6.181 -3.097 1.00 90.44 262 LEU A C 1
ATOM 1994 O O . LEU A 1 262 ? 3.736 5.041 -2.729 1.00 90.44 262 LEU A O 1
ATOM 1998 N N . THR A 1 263 ? 2.264 6.715 -2.947 1.00 90.44 263 THR A N 1
ATOM 1999 C CA . THR A 1 263 ? 1.108 5.961 -2.446 1.00 90.44 263 THR A CA 1
ATOM 2000 C C . THR A 1 263 ? 0.687 4.887 -3.443 1.00 90.44 263 THR A C 1
ATOM 2002 O O . THR A 1 263 ? 0.381 3.764 -3.060 1.00 90.44 263 THR A O 1
ATOM 2005 N N . LEU A 1 264 ? 0.687 5.208 -4.735 1.00 95.31 264 LEU A N 1
ATOM 2006 C CA . LEU A 1 264 ? 0.419 4.233 -5.786 1.00 95.31 264 LEU A CA 1
ATOM 2007 C C . LEU A 1 264 ? 1.575 3.219 -5.892 1.00 95.31 264 LEU A C 1
ATOM 2009 O O . LEU A 1 264 ? 1.345 2.017 -5.927 1.00 95.31 264 LEU A O 1
ATOM 2013 N N . SER A 1 265 ? 2.835 3.653 -5.855 1.00 93.75 265 SER A N 1
ATOM 2014 C CA . SER A 1 265 ? 3.970 2.728 -5.968 1.00 93.75 265 SER A CA 1
ATOM 2015 C C . SER A 1 265 ? 4.045 1.739 -4.804 1.00 93.75 265 SER A C 1
ATOM 2017 O O . SER A 1 265 ? 4.318 0.558 -5.029 1.00 93.75 265 SER A O 1
ATOM 2019 N N . SER A 1 266 ? 3.738 2.177 -3.577 1.00 89.12 266 SER A N 1
ATOM 2020 C CA . SER A 1 266 ? 3.651 1.264 -2.435 1.00 89.12 266 SER A CA 1
ATOM 2021 C C . SER A 1 266 ? 2.484 0.286 -2.566 1.00 89.12 266 SER A C 1
ATOM 2023 O O . SER A 1 266 ? 2.617 -0.851 -2.125 1.00 89.12 266 SER A O 1
ATOM 2025 N N . ALA A 1 267 ? 1.386 0.673 -3.226 1.00 90.25 267 ALA A N 1
ATOM 2026 C CA . ALA A 1 267 ? 0.285 -0.238 -3.528 1.00 90.25 267 ALA A CA 1
ATOM 2027 C C . ALA A 1 267 ? 0.713 -1.371 -4.473 1.00 90.25 267 ALA A C 1
ATOM 2029 O O . ALA A 1 267 ? 0.385 -2.522 -4.200 1.00 90.25 267 ALA A O 1
ATOM 2030 N N . ILE A 1 268 ? 1.470 -1.081 -5.544 1.00 90.12 268 ILE A N 1
ATOM 2031 C CA . ILE A 1 268 ? 2.022 -2.133 -6.424 1.00 90.12 268 ILE A CA 1
ATOM 2032 C C . ILE A 1 268 ? 2.880 -3.094 -5.622 1.00 90.12 268 ILE A C 1
ATOM 2034 O O . ILE A 1 268 ? 2.673 -4.300 -5.700 1.00 90.12 268 ILE A O 1
ATOM 2038 N N . TRP A 1 269 ? 3.823 -2.554 -4.852 1.00 85.44 269 TRP A N 1
ATOM 2039 C CA . TRP A 1 269 ? 4.748 -3.364 -4.074 1.00 85.44 269 TRP A CA 1
ATOM 2040 C C . TRP A 1 269 ? 4.017 -4.274 -3.085 1.00 85.44 269 TRP A C 1
ATOM 2042 O O . TRP A 1 269 ? 4.212 -5.490 -3.096 1.00 85.44 269 TRP A O 1
ATOM 2052 N N . ALA A 1 270 ? 3.121 -3.700 -2.283 1.00 84.12 270 ALA A N 1
ATOM 2053 C CA . ALA A 1 270 ? 2.393 -4.446 -1.273 1.00 84.12 270 ALA A CA 1
ATOM 2054 C C . ALA A 1 270 ? 1.465 -5.500 -1.898 1.00 84.12 270 ALA A C 1
ATOM 2056 O O . ALA A 1 270 ? 1.465 -6.649 -1.469 1.00 84.12 270 ALA A O 1
ATOM 2057 N N . LEU A 1 271 ? 0.720 -5.157 -2.955 1.00 87.06 271 LEU A N 1
ATOM 2058 C CA . LEU A 1 271 ? -0.193 -6.100 -3.610 1.00 87.06 271 LEU A CA 1
ATOM 2059 C C . LEU A 1 271 ? 0.537 -7.197 -4.386 1.00 87.06 271 LEU A C 1
ATOM 2061 O O . LEU A 1 271 ? 0.029 -8.315 -4.446 1.00 87.06 271 LEU A O 1
ATOM 2065 N N . GLN A 1 272 ? 1.720 -6.926 -4.942 1.00 84.81 272 GLN A N 1
ATOM 2066 C CA . GLN A 1 272 ? 2.569 -7.973 -5.516 1.00 84.81 272 GLN A CA 1
ATOM 2067 C C . GLN A 1 272 ? 3.048 -8.940 -4.437 1.00 84.81 272 GLN A C 1
ATOM 2069 O O . GLN A 1 272 ? 2.840 -10.139 -4.580 1.00 84.81 272 GLN A O 1
ATOM 2074 N N . SER A 1 273 ? 3.576 -8.422 -3.324 1.00 81.06 273 SER A N 1
ATOM 2075 C CA . SER A 1 273 ? 4.005 -9.262 -2.201 1.00 81.06 273 SER A CA 1
ATOM 2076 C C . SER A 1 273 ? 2.860 -10.108 -1.634 1.00 81.06 273 SER A C 1
ATOM 2078 O O . SER A 1 273 ? 3.064 -11.264 -1.281 1.00 81.06 273 SER A O 1
ATOM 2080 N N . LEU A 1 274 ? 1.642 -9.565 -1.578 1.00 82.06 274 LEU A N 1
ATOM 2081 C CA . LEU A 1 274 ? 0.451 -10.320 -1.183 1.00 82.06 274 LEU A CA 1
ATOM 2082 C C . LEU A 1 274 ? 0.074 -11.397 -2.204 1.00 82.06 274 LEU A C 1
ATOM 2084 O O . LEU A 1 274 ? -0.285 -12.510 -1.827 1.00 82.06 274 LEU A O 1
ATOM 2088 N N . SER A 1 275 ? 0.163 -11.073 -3.494 1.00 85.00 275 SER A N 1
ATOM 2089 C CA . SER A 1 275 ? -0.185 -11.982 -4.592 1.00 85.00 275 SER A CA 1
ATOM 2090 C C . SER A 1 275 ? 0.695 -13.234 -4.635 1.00 85.00 275 SER A C 1
ATOM 2092 O O . SER A 1 275 ? 0.242 -14.261 -5.136 1.00 85.00 275 SER A O 1
ATOM 2094 N N . ASP A 1 276 ? 1.915 -13.173 -4.096 1.00 79.75 276 ASP A N 1
ATOM 2095 C CA . ASP A 1 276 ? 2.814 -14.330 -3.989 1.00 79.75 276 ASP A CA 1
ATOM 2096 C C . ASP A 1 276 ? 2.287 -15.405 -3.019 1.00 79.75 276 ASP A C 1
ATOM 2098 O O . ASP A 1 276 ? 2.669 -16.573 -3.113 1.00 79.75 276 ASP A O 1
ATOM 2102 N N . HIS A 1 277 ? 1.379 -15.032 -2.112 1.00 78.12 277 HIS A N 1
ATOM 2103 C CA . HIS A 1 277 ? 0.835 -15.914 -1.075 1.00 78.12 277 HIS A CA 1
ATOM 2104 C C . HIS A 1 277 ? -0.694 -16.063 -1.128 1.00 78.12 277 HIS A C 1
ATOM 2106 O O . HIS A 1 277 ? -1.254 -16.906 -0.429 1.00 78.12 277 HIS A O 1
ATOM 2112 N N . ASP A 1 278 ? -1.379 -15.271 -1.956 1.00 80.38 278 ASP A N 1
ATOM 2113 C CA . ASP A 1 278 ? -2.836 -15.233 -2.053 1.00 80.38 278 ASP A CA 1
ATOM 2114 C C . ASP A 1 278 ? -3.299 -15.175 -3.521 1.00 80.38 278 ASP A C 1
ATOM 2116 O O . ASP A 1 278 ? -3.347 -14.122 -4.165 1.00 80.38 278 ASP A O 1
ATOM 2120 N N . GLU A 1 279 ? -3.697 -16.333 -4.055 1.00 84.31 279 GLU A N 1
ATOM 2121 C CA . GLU A 1 279 ? -4.204 -16.477 -5.429 1.00 84.31 279 GLU A CA 1
ATOM 2122 C C . GLU A 1 279 ? -5.534 -15.731 -5.671 1.00 84.31 279 GLU A C 1
ATOM 2124 O O . GLU A 1 279 ? -5.897 -15.425 -6.814 1.00 84.31 279 GLU A O 1
ATOM 2129 N N . GLY A 1 280 ? -6.291 -15.421 -4.615 1.00 86.19 280 GLY A N 1
ATOM 2130 C CA . GLY A 1 280 ? -7.467 -14.558 -4.697 1.00 86.19 280 GLY A CA 1
ATOM 2131 C C . GLY A 1 280 ? -7.066 -13.121 -5.017 1.00 86.19 280 GLY A C 1
ATOM 2132 O O . GLY A 1 280 ? -7.551 -12.549 -5.999 1.00 86.19 280 GLY A O 1
ATOM 2133 N N . ILE A 1 281 ? -6.120 -12.579 -4.246 1.00 86.94 281 ILE A N 1
ATOM 2134 C CA . ILE A 1 281 ? -5.548 -11.244 -4.463 1.00 86.94 281 ILE A CA 1
ATOM 2135 C C . ILE A 1 281 ? -4.865 -11.151 -5.816 1.00 86.94 281 ILE A C 1
ATOM 2137 O O . ILE A 1 281 ? -5.142 -10.214 -6.562 1.00 86.94 281 ILE A O 1
ATOM 2141 N N . LYS A 1 282 ? -4.054 -12.145 -6.180 1.00 88.19 282 LYS A N 1
ATOM 2142 C CA . LYS A 1 282 ? -3.362 -12.186 -7.471 1.00 88.19 282 LYS A CA 1
ATOM 2143 C C . LYS A 1 282 ? -4.324 -12.046 -8.646 1.00 88.19 282 LYS A C 1
ATOM 2145 O O . LYS A 1 282 ? -4.129 -11.197 -9.518 1.00 88.19 282 LYS A O 1
ATOM 2150 N N . ARG A 1 283 ? -5.410 -12.829 -8.651 1.00 89.75 283 ARG A N 1
ATOM 2151 C CA . ARG A 1 283 ? -6.446 -12.746 -9.693 1.00 89.75 283 ARG A CA 1
ATOM 2152 C C . ARG A 1 283 ? -7.190 -11.416 -9.660 1.00 89.75 283 ARG A C 1
ATOM 2154 O O . ARG A 1 283 ? -7.454 -10.857 -10.722 1.00 89.75 283 ARG A O 1
ATOM 2161 N N . TYR A 1 284 ? -7.525 -10.906 -8.475 1.00 91.19 284 TYR A N 1
ATOM 2162 C CA . TYR A 1 284 ? -8.223 -9.626 -8.340 1.00 91.19 284 TYR A CA 1
ATOM 2163 C C . TYR A 1 284 ? -7.373 -8.457 -8.856 1.00 91.19 284 TYR A C 1
ATOM 2165 O O . TYR A 1 284 ? -7.842 -7.649 -9.656 1.00 91.19 284 TYR A O 1
ATOM 2173 N N . PHE A 1 285 ? -6.106 -8.405 -8.448 1.00 90.56 285 PHE A N 1
ATOM 2174 C CA . PHE A 1 285 ? -5.147 -7.376 -8.827 1.00 90.56 285 PHE A CA 1
ATOM 2175 C C . PHE A 1 285 ? -4.863 -7.384 -10.333 1.00 90.56 285 PHE A C 1
ATOM 2177 O O . PHE A 1 285 ? -4.938 -6.334 -10.973 1.00 90.56 285 PHE A O 1
ATOM 2184 N N . ALA A 1 286 ? -4.635 -8.562 -10.925 1.00 90.00 286 ALA A N 1
ATOM 2185 C CA . ALA A 1 286 ? -4.477 -8.696 -12.373 1.00 90.00 286 ALA A CA 1
ATOM 2186 C C . ALA A 1 286 ? -5.737 -8.230 -13.123 1.00 90.00 286 ALA A C 1
ATOM 2188 O O . ALA A 1 286 ? -5.658 -7.378 -14.011 1.00 90.00 286 ALA A O 1
ATOM 2189 N N . LYS A 1 287 ? -6.916 -8.715 -12.707 1.00 92.62 287 LYS A N 1
ATOM 2190 C CA . LYS A 1 287 ? -8.197 -8.358 -13.330 1.00 92.62 287 LYS A CA 1
ATOM 2191 C C . LYS A 1 287 ? -8.476 -6.857 -13.267 1.00 92.62 287 LYS A C 1
ATOM 2193 O O . LYS A 1 287 ? -9.018 -6.313 -14.225 1.00 92.62 287 LYS A O 1
ATOM 2198 N N . PHE A 1 288 ? -8.104 -6.183 -12.178 1.00 94.12 288 PHE A N 1
ATOM 2199 C CA . PHE A 1 288 ? -8.271 -4.736 -12.043 1.00 94.12 288 PHE A CA 1
ATOM 2200 C C . PHE A 1 288 ? -7.562 -3.983 -13.179 1.00 94.12 288 PHE A C 1
ATOM 2202 O O . PHE A 1 288 ? -8.208 -3.230 -13.908 1.00 94.12 288 PHE A O 1
ATOM 2209 N N . PHE A 1 289 ? -6.270 -4.246 -13.400 1.00 92.44 289 PHE A N 1
ATOM 2210 C CA . PHE A 1 289 ? -5.517 -3.608 -14.487 1.00 92.44 289 PHE A CA 1
ATOM 2211 C C . PHE A 1 289 ? -5.989 -4.055 -15.871 1.00 92.44 289 PHE A C 1
ATOM 2213 O O . PHE A 1 289 ? -5.996 -3.249 -16.794 1.00 92.44 289 PHE A O 1
ATOM 2220 N N . GLU A 1 290 ? -6.399 -5.314 -16.034 1.00 92.56 290 GLU A N 1
ATOM 2221 C CA . GLU A 1 290 ? -6.898 -5.824 -17.316 1.00 92.56 290 GLU A CA 1
ATOM 2222 C C . GLU A 1 290 ? -8.257 -5.246 -17.719 1.00 92.56 290 GLU A C 1
ATOM 2224 O O . GLU A 1 290 ? -8.543 -5.155 -18.915 1.00 92.56 290 GLU A O 1
ATOM 2229 N N . SER A 1 291 ? -9.081 -4.867 -16.739 1.00 93.75 291 SER A N 1
ATOM 2230 C CA . SER A 1 291 ? -10.430 -4.340 -16.962 1.00 93.75 291 SER A CA 1
ATOM 2231 C C . SER A 1 291 ? -10.458 -2.914 -17.517 1.00 93.75 291 SER A C 1
ATOM 2233 O O . SER A 1 291 ? -11.451 -2.517 -18.123 1.00 93.75 291 SER A O 1
ATOM 2235 N N . ASP A 1 292 ? -9.362 -2.168 -17.371 1.00 94.94 292 ASP A N 1
ATOM 2236 C CA . ASP A 1 292 ? -9.208 -0.810 -17.884 1.00 94.94 292 ASP A CA 1
ATOM 2237 C C . ASP A 1 292 ? -8.128 -0.786 -18.980 1.00 94.94 292 ASP A C 1
ATOM 2239 O O . ASP A 1 292 ? -6.954 -1.075 -18.743 1.00 94.94 292 ASP A O 1
ATOM 2243 N N . GLN A 1 293 ? -8.511 -0.430 -20.212 1.00 95.62 293 GLN A N 1
ATOM 2244 C CA . GLN A 1 293 ? -7.599 -0.453 -21.362 1.00 95.62 293 GLN A CA 1
ATOM 2245 C C . GLN A 1 293 ? -6.403 0.501 -21.198 1.00 95.62 293 GLN A C 1
ATOM 2247 O O . GLN A 1 293 ? -5.304 0.197 -21.675 1.00 95.62 293 GLN A O 1
ATOM 2252 N N . ARG A 1 294 ? -6.601 1.643 -20.527 1.00 96.62 294 ARG A N 1
ATOM 2253 C CA . ARG A 1 294 ? -5.544 2.620 -20.249 1.00 96.62 294 ARG A CA 1
ATOM 2254 C C . ARG A 1 294 ? -4.551 2.015 -19.267 1.00 96.62 294 ARG A C 1
ATOM 2256 O O . ARG A 1 294 ? -3.365 1.943 -19.589 1.00 96.62 294 ARG A O 1
ATOM 2263 N N . LEU A 1 295 ? -5.031 1.513 -18.130 1.00 95.56 295 LEU A N 1
ATOM 2264 C CA . LEU A 1 295 ? -4.182 0.905 -17.103 1.00 95.56 295 LEU A CA 1
ATOM 2265 C C . LEU A 1 295 ? -3.446 -0.328 -17.626 1.00 95.56 295 LEU A C 1
ATOM 2267 O O . LEU A 1 295 ? -2.242 -0.439 -17.403 1.00 95.56 295 LEU A O 1
ATOM 2271 N N . LYS A 1 296 ? -4.118 -1.192 -18.395 1.00 95.31 296 LYS A N 1
ATOM 2272 C CA . LYS A 1 296 ? -3.508 -2.349 -19.065 1.00 95.31 296 LYS A CA 1
ATOM 2273 C C . LYS A 1 296 ? -2.330 -1.954 -19.955 1.00 95.31 296 LYS A C 1
ATOM 2275 O O . LYS A 1 296 ? -1.295 -2.614 -19.952 1.00 95.31 296 LYS A O 1
ATOM 2280 N N . ARG A 1 297 ? -2.482 -0.891 -20.751 1.00 95.00 297 ARG A N 1
ATOM 2281 C CA . ARG A 1 297 ? -1.433 -0.409 -21.662 1.00 95.00 297 ARG A CA 1
ATOM 2282 C C . ARG A 1 297 ? -0.251 0.186 -20.899 1.00 95.00 297 ARG A C 1
ATOM 2284 O O . ARG A 1 297 ? 0.895 -0.095 -21.252 1.00 95.00 297 ARG A O 1
ATOM 2291 N N . LEU A 1 298 ? -0.525 1.015 -19.891 1.00 94.19 298 LEU A N 1
ATOM 2292 C CA . LEU A 1 298 ? 0.518 1.641 -19.077 1.00 94.19 298 LEU A CA 1
ATOM 2293 C C . LEU A 1 298 ? 1.315 0.575 -18.317 1.00 94.19 298 LEU A C 1
ATOM 2295 O O . LEU A 1 298 ? 2.537 0.529 -18.439 1.00 94.19 298 LEU A O 1
ATOM 2299 N N . SER A 1 299 ? 0.636 -0.350 -17.631 1.00 92.75 299 SER A N 1
ATOM 2300 C CA . SER A 1 299 ? 1.304 -1.417 -16.879 1.00 92.75 299 SER A CA 1
ATOM 2301 C C . SER A 1 299 ? 2.126 -2.340 -17.781 1.00 92.75 299 SER A C 1
ATOM 2303 O O . SER A 1 299 ? 3.257 -2.671 -17.435 1.00 92.75 299 SER A O 1
ATOM 2305 N N . ALA A 1 300 ? 1.622 -2.693 -18.969 1.00 91.88 300 ALA A N 1
ATOM 2306 C CA . ALA A 1 300 ? 2.369 -3.479 -19.950 1.00 91.88 300 ALA A CA 1
ATOM 2307 C C . ALA A 1 300 ? 3.648 -2.774 -20.431 1.00 91.88 300 ALA A C 1
ATOM 2309 O O . ALA A 1 300 ? 4.691 -3.412 -20.586 1.00 91.88 300 ALA A O 1
ATOM 2310 N N . THR A 1 301 ? 3.568 -1.462 -20.664 1.00 93.06 301 THR A N 1
ATOM 2311 C CA . THR A 1 301 ? 4.702 -0.648 -21.124 1.00 93.06 301 THR A CA 1
ATOM 2312 C C . THR A 1 301 ? 5.788 -0.580 -20.055 1.00 93.06 301 THR A C 1
ATOM 2314 O O . THR A 1 301 ? 6.956 -0.850 -20.340 1.00 93.06 301 THR A O 1
ATOM 2317 N N . GLU A 1 302 ? 5.399 -0.289 -18.815 1.00 94.06 302 GLU A N 1
ATOM 2318 C CA . GLU A 1 302 ? 6.333 -0.182 -17.694 1.00 94.06 302 GLU A CA 1
ATOM 2319 C C . GLU A 1 302 ? 6.937 -1.533 -17.307 1.00 94.06 302 GLU A C 1
ATOM 2321 O O . GLU A 1 302 ? 8.132 -1.615 -17.028 1.00 94.06 302 GLU A O 1
ATOM 2326 N N . LEU A 1 303 ? 6.163 -2.619 -17.383 1.00 92.69 303 LEU A N 1
ATOM 2327 C CA . LEU A 1 303 ? 6.674 -3.969 -17.158 1.00 92.69 303 LEU A CA 1
ATOM 2328 C C . LEU A 1 303 ? 7.739 -4.358 -18.194 1.00 92.69 303 LEU A C 1
ATOM 2330 O O . LEU A 1 303 ? 8.779 -4.905 -17.828 1.00 92.69 303 LEU A O 1
ATOM 2334 N N . ALA A 1 304 ? 7.520 -4.045 -19.474 1.00 91.56 304 ALA A N 1
ATOM 2335 C CA . ALA A 1 304 ? 8.503 -4.309 -20.524 1.00 91.56 304 ALA A CA 1
ATOM 2336 C C . ALA A 1 304 ? 9.785 -3.476 -20.335 1.00 91.56 304 ALA A C 1
ATOM 2338 O O . ALA A 1 304 ? 10.895 -3.997 -20.460 1.00 91.56 304 ALA A O 1
ATOM 2339 N N . ALA A 1 305 ? 9.647 -2.190 -19.994 1.00 92.62 305 ALA A N 1
ATOM 2340 C CA . ALA A 1 305 ? 10.786 -1.325 -19.692 1.00 92.62 305 ALA A CA 1
ATOM 2341 C C . ALA A 1 305 ? 11.574 -1.836 -18.473 1.00 92.62 305 ALA A C 1
ATOM 2343 O O . ALA A 1 305 ? 12.803 -1.902 -18.505 1.00 92.62 305 ALA A O 1
ATOM 2344 N N . PHE A 1 306 ? 10.870 -2.285 -17.435 1.00 94.31 306 PHE A N 1
ATOM 2345 C CA . PHE A 1 306 ? 11.468 -2.858 -16.237 1.00 94.31 306 PHE A CA 1
ATOM 2346 C C . PHE A 1 306 ? 12.229 -4.164 -16.513 1.00 94.31 306 PHE A C 1
ATOM 2348 O O . PHE A 1 306 ? 13.345 -4.343 -16.032 1.00 94.31 306 PHE A O 1
ATOM 2355 N N . GLN A 1 307 ? 11.688 -5.065 -17.336 1.00 92.38 307 GLN A N 1
ATOM 2356 C CA . GLN A 1 307 ? 12.390 -6.291 -17.744 1.00 92.38 307 GLN A CA 1
ATOM 2357 C C . GLN A 1 307 ? 13.703 -5.985 -18.483 1.00 92.38 307 GLN A C 1
ATOM 2359 O O . GLN A 1 307 ? 14.735 -6.616 -18.221 1.00 92.38 307 GLN A O 1
ATOM 2364 N N . ASN A 1 308 ? 13.691 -4.972 -19.355 1.00 90.94 308 ASN A N 1
ATOM 2365 C CA . ASN A 1 308 ? 14.908 -4.482 -19.999 1.00 90.94 308 ASN A CA 1
ATOM 2366 C C . ASN A 1 308 ? 15.882 -3.904 -18.966 1.00 90.94 308 ASN A C 1
ATOM 2368 O O . ASN A 1 308 ? 17.075 -4.190 -19.032 1.00 90.94 308 ASN A O 1
ATOM 2372 N N . TYR A 1 309 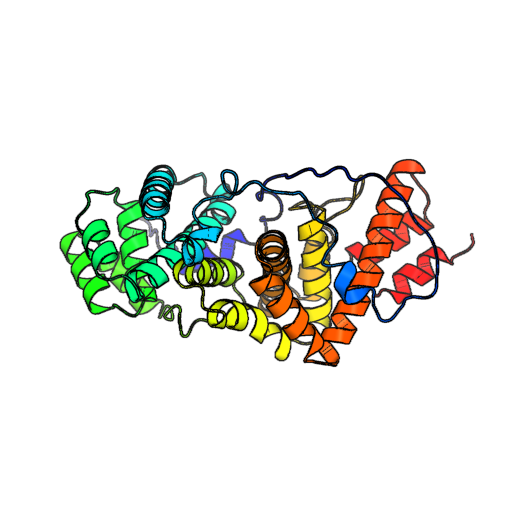? 15.386 -3.143 -17.985 1.00 93.19 309 TYR A N 1
ATOM 2373 C CA . TYR A 1 309 ? 16.212 -2.550 -16.932 1.00 93.19 309 TYR A CA 1
ATOM 2374 C C . TYR A 1 309 ? 16.918 -3.622 -16.099 1.00 93.19 309 TYR A C 1
ATOM 2376 O O . TYR A 1 309 ? 18.124 -3.531 -15.875 1.00 93.19 309 TYR A O 1
ATOM 2384 N N . VAL A 1 310 ? 16.201 -4.671 -15.688 1.00 92.12 310 VAL A N 1
ATOM 2385 C CA . VAL A 1 310 ? 16.774 -5.800 -14.937 1.00 92.12 310 VAL A CA 1
ATOM 2386 C C . VAL A 1 310 ? 17.871 -6.485 -15.754 1.00 92.12 310 VAL A C 1
ATOM 2388 O O . VAL A 1 310 ? 18.967 -6.713 -15.244 1.00 92.12 310 VAL A O 1
ATOM 2391 N N . THR A 1 311 ? 17.605 -6.760 -17.032 1.00 90.00 311 THR A N 1
ATOM 2392 C CA . THR A 1 311 ? 18.566 -7.407 -17.939 1.00 90.00 311 THR A CA 1
ATOM 2393 C C . THR A 1 311 ? 19.831 -6.566 -18.110 1.00 90.00 311 THR A C 1
ATOM 2395 O O . THR A 1 311 ? 20.945 -7.066 -17.950 1.00 90.00 311 THR A O 1
ATOM 2398 N N . LEU A 1 312 ? 19.670 -5.268 -18.377 1.00 90.69 312 LEU A N 1
ATOM 2399 C CA . LEU A 1 312 ? 20.785 -4.337 -18.525 1.00 90.69 312 LEU A CA 1
ATOM 2400 C C . LEU A 1 312 ? 21.550 -4.137 -17.215 1.00 90.69 312 LEU A C 1
ATOM 2402 O O . LEU A 1 312 ? 22.767 -4.012 -17.255 1.00 90.69 312 LEU A O 1
ATOM 2406 N N . SER A 1 313 ? 20.880 -4.159 -16.060 1.00 89.44 313 SER A N 1
ATOM 2407 C CA . SER A 1 313 ? 21.541 -4.028 -14.754 1.00 89.44 313 SER A CA 1
ATOM 2408 C C . SER A 1 313 ? 22.472 -5.209 -14.480 1.00 89.44 313 SER A C 1
ATOM 2410 O O . SER A 1 313 ? 23.585 -5.026 -13.991 1.00 89.44 313 SER A O 1
ATOM 2412 N N . ILE A 1 314 ? 22.052 -6.423 -14.853 1.00 87.00 314 ILE A N 1
ATOM 2413 C CA . ILE A 1 314 ? 22.890 -7.627 -14.757 1.00 87.00 314 ILE A CA 1
ATOM 2414 C C . ILE A 1 314 ? 24.078 -7.526 -15.724 1.00 87.00 314 ILE A C 1
ATOM 2416 O O . ILE A 1 314 ? 25.215 -7.779 -15.329 1.00 87.00 314 ILE A O 1
ATOM 2420 N N . ALA A 1 315 ? 23.837 -7.110 -16.971 1.00 87.00 315 ALA A N 1
ATOM 2421 C CA . ALA A 1 315 ? 24.901 -6.915 -17.955 1.00 87.00 315 ALA A CA 1
ATOM 2422 C C . ALA A 1 315 ? 25.913 -5.843 -17.510 1.00 87.00 315 ALA A C 1
ATOM 2424 O O . ALA A 1 315 ? 27.119 -6.037 -17.647 1.00 87.00 315 ALA A O 1
ATOM 2425 N N . TYR A 1 316 ? 25.436 -4.745 -16.921 1.00 87.88 316 TYR A N 1
ATOM 2426 C CA . TYR A 1 316 ? 26.268 -3.680 -16.364 1.00 87.88 316 TYR A CA 1
ATOM 2427 C C . TYR A 1 316 ? 27.166 -4.190 -15.234 1.00 87.88 316 TYR A C 1
ATOM 2429 O O . TYR A 1 316 ? 28.359 -3.891 -15.217 1.00 87.88 316 TYR A O 1
ATOM 2437 N N . ALA A 1 317 ? 26.623 -5.016 -14.334 1.00 84.38 317 ALA A N 1
ATOM 2438 C CA . ALA A 1 317 ? 27.398 -5.636 -13.263 1.00 84.38 317 ALA A CA 1
ATOM 2439 C C . ALA A 1 317 ? 28.511 -6.566 -13.789 1.00 84.38 317 ALA A C 1
ATOM 2441 O O . ALA A 1 317 ? 29.556 -6.682 -13.145 1.00 84.38 317 ALA A O 1
ATOM 2442 N N . ALA A 1 318 ? 28.301 -7.199 -14.950 1.00 83.12 318 ALA A N 1
ATOM 2443 C CA . ALA A 1 318 ? 29.249 -8.126 -15.567 1.00 83.12 318 ALA A CA 1
ATOM 2444 C C . ALA A 1 318 ? 30.326 -7.438 -16.425 1.00 83.12 318 ALA A C 1
ATOM 2446 O O . ALA A 1 318 ? 31.493 -7.810 -16.341 1.00 83.12 318 ALA A O 1
ATOM 2447 N N . VAL A 1 319 ? 29.947 -6.462 -17.255 1.00 80.06 319 VAL A N 1
ATOM 2448 C CA . VAL A 1 319 ? 30.849 -5.862 -18.257 1.00 80.06 319 VAL A CA 1
ATOM 2449 C C . VAL A 1 319 ? 31.535 -4.598 -17.737 1.00 80.06 319 VAL A C 1
ATOM 2451 O O . VAL A 1 319 ? 32.660 -4.346 -18.148 1.00 80.06 319 VAL A O 1
ATOM 2454 N N . LYS A 1 320 ? 30.904 -3.875 -16.795 1.00 70.38 320 LYS A N 1
ATOM 2455 C CA . LYS A 1 320 ? 31.312 -2.569 -16.235 1.00 70.38 320 LYS A CA 1
ATOM 2456 C C . LYS A 1 320 ? 31.621 -1.502 -17.308 1.00 70.38 320 LYS A C 1
ATOM 2458 O O . LYS A 1 320 ? 31.981 -1.789 -18.439 1.00 70.38 320 LYS A O 1
ATOM 2463 N N . ASP A 1 321 ? 31.370 -0.237 -16.989 1.00 75.94 321 ASP A N 1
ATOM 2464 C CA . ASP A 1 321 ? 31.784 0.928 -17.797 1.00 75.94 321 ASP A CA 1
ATOM 2465 C C . ASP A 1 321 ? 31.282 1.028 -19.258 1.00 75.94 321 ASP A C 1
ATOM 2467 O O . ASP A 1 321 ? 31.730 1.899 -19.998 1.00 75.94 321 ASP A O 1
ATOM 2471 N N . ASN A 1 322 ? 30.306 0.221 -19.695 1.00 86.94 322 ASN A N 1
ATOM 2472 C CA . ASN A 1 322 ? 29.677 0.419 -21.005 1.00 86.94 322 ASN A CA 1
ATOM 2473 C C . ASN A 1 322 ? 28.786 1.686 -20.983 1.00 86.94 322 ASN A C 1
ATOM 2475 O O . ASN A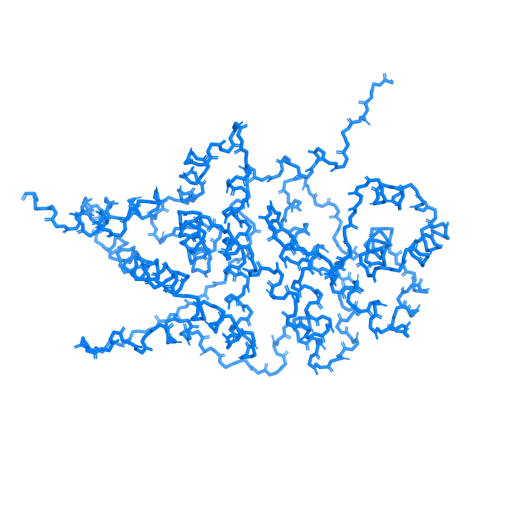 1 322 ? 27.770 1.693 -20.271 1.00 86.94 322 ASN A O 1
ATOM 2479 N N . PRO A 1 323 ? 29.109 2.740 -21.761 1.00 88.12 323 PRO A N 1
ATOM 2480 C CA . PRO A 1 323 ? 28.423 4.031 -21.677 1.00 88.12 323 PRO A CA 1
ATOM 2481 C C . PRO A 1 323 ? 26.963 3.960 -22.139 1.00 88.12 323 PRO A C 1
ATOM 2483 O O . PRO A 1 323 ? 26.102 4.607 -21.541 1.00 88.12 323 PRO A O 1
ATOM 2486 N N . ASN A 1 324 ? 26.656 3.125 -23.134 1.00 89.88 324 ASN A N 1
ATOM 2487 C CA . ASN A 1 324 ? 25.298 2.948 -23.648 1.00 89.88 324 ASN A CA 1
ATOM 2488 C C . ASN A 1 324 ? 24.398 2.237 -22.635 1.00 89.88 324 ASN A C 1
ATOM 2490 O O . ASN A 1 324 ? 23.285 2.692 -22.372 1.00 89.88 324 ASN A O 1
ATOM 2494 N N . ILE A 1 325 ? 24.900 1.166 -22.007 1.00 91.00 325 ILE A N 1
ATOM 2495 C CA . ILE A 1 325 ? 24.183 0.460 -20.936 1.00 91.00 325 ILE A CA 1
ATOM 2496 C C . ILE A 1 325 ? 23.977 1.399 -19.744 1.00 91.00 325 ILE A C 1
ATOM 2498 O O . ILE A 1 325 ? 22.865 1.498 -19.230 1.00 91.00 325 ILE A O 1
ATOM 2502 N N . ASN A 1 326 ? 25.022 2.124 -19.329 1.00 91.69 326 ASN A N 1
ATOM 2503 C CA . ASN A 1 326 ? 24.931 3.089 -18.236 1.00 91.69 326 ASN A CA 1
ATOM 2504 C C . ASN A 1 326 ? 23.873 4.169 -18.520 1.00 91.69 326 ASN A C 1
ATOM 2506 O O . ASN A 1 326 ? 23.036 4.441 -17.664 1.00 91.69 326 ASN A O 1
ATOM 2510 N N . SER A 1 327 ? 23.871 4.733 -19.733 1.00 93.19 327 SER A N 1
ATOM 2511 C CA . SER A 1 327 ? 22.899 5.743 -20.158 1.00 93.19 327 SER A CA 1
ATOM 2512 C C . SER A 1 327 ? 21.470 5.199 -20.173 1.00 93.19 327 SER A C 1
ATOM 2514 O O . SER A 1 327 ? 20.575 5.837 -19.622 1.00 93.19 327 SER A O 1
ATOM 2516 N N . ALA A 1 328 ? 21.248 4.007 -20.733 1.00 93.31 328 ALA A N 1
ATOM 2517 C CA . ALA A 1 328 ? 19.929 3.381 -20.760 1.00 93.31 328 ALA A CA 1
ATOM 2518 C C . ALA A 1 328 ? 19.387 3.105 -19.346 1.00 93.31 328 ALA A C 1
ATOM 2520 O O . ALA A 1 328 ? 18.216 3.367 -19.068 1.00 93.31 328 ALA A O 1
ATOM 2521 N N . LEU A 1 329 ? 20.241 2.622 -18.437 1.00 94.31 329 LEU A N 1
ATOM 2522 C CA . LEU A 1 329 ? 19.879 2.403 -17.036 1.00 94.31 329 LEU A CA 1
ATOM 2523 C C . LEU A 1 329 ? 19.538 3.715 -16.321 1.00 94.31 329 LEU A C 1
ATOM 2525 O O . LEU A 1 329 ? 18.513 3.774 -15.641 1.00 94.31 329 LEU A O 1
ATOM 2529 N N . SER A 1 330 ? 20.337 4.768 -16.523 1.00 94.69 330 SER A N 1
ATOM 2530 C CA . SER A 1 330 ? 20.072 6.087 -15.936 1.00 94.69 330 SER A CA 1
ATOM 2531 C C . SER A 1 330 ? 18.753 6.674 -16.431 1.00 94.69 330 SER A C 1
ATOM 2533 O O . SER A 1 330 ? 17.986 7.179 -15.625 1.00 94.69 330 SER A O 1
ATOM 2535 N N . ILE A 1 331 ? 18.423 6.538 -17.721 1.00 95.06 331 ILE A N 1
ATOM 2536 C CA . ILE A 1 331 ? 17.134 7.004 -18.260 1.00 95.06 331 ILE A CA 1
ATOM 2537 C C . ILE A 1 331 ? 15.962 6.327 -17.546 1.00 95.06 331 ILE A C 1
ATOM 2539 O O . ILE A 1 331 ? 14.992 6.993 -17.191 1.00 95.06 331 ILE A O 1
ATOM 2543 N N . PHE A 1 332 ? 16.032 5.013 -17.316 1.00 94.88 332 PHE A N 1
ATOM 2544 C CA . PHE A 1 332 ? 14.969 4.304 -16.604 1.00 94.88 332 PHE A CA 1
ATOM 2545 C C . PHE A 1 332 ? 14.846 4.779 -15.148 1.00 94.88 332 PHE A C 1
ATOM 2547 O O . PHE A 1 332 ? 13.739 5.070 -14.684 1.00 94.88 332 PHE A O 1
ATOM 2554 N N . GLU A 1 333 ? 15.986 4.891 -14.460 1.00 94.06 333 GLU A N 1
ATOM 2555 C CA . GLU A 1 333 ? 16.113 5.365 -13.077 1.00 94.06 333 GLU A CA 1
ATOM 2556 C C . GLU A 1 333 ? 15.672 6.821 -12.904 1.00 94.06 333 GLU A C 1
ATOM 2558 O O . GLU A 1 333 ? 15.142 7.170 -11.859 1.00 94.06 333 GLU A O 1
ATOM 2563 N N . GLU A 1 334 ? 15.829 7.662 -13.920 1.00 95.00 334 GLU A N 1
ATOM 2564 C CA . GLU A 1 334 ? 15.405 9.068 -13.933 1.00 95.00 334 GLU A CA 1
ATOM 2565 C C . GLU A 1 334 ? 13.974 9.248 -14.463 1.00 95.00 334 GLU A C 1
ATOM 2567 O O . GLU A 1 334 ? 13.538 10.356 -14.780 1.00 95.00 334 GLU A O 1
ATOM 2572 N N . LEU A 1 335 ? 13.215 8.150 -14.532 1.00 94.06 335 LEU A N 1
ATOM 2573 C CA . LEU A 1 335 ? 11.819 8.118 -14.961 1.00 94.06 335 LEU A CA 1
ATOM 2574 C C . LEU A 1 335 ? 11.604 8.553 -16.428 1.00 94.06 335 LEU A C 1
ATOM 2576 O O . LEU A 1 335 ? 10.514 8.984 -16.803 1.00 94.06 335 LEU A O 1
ATOM 2580 N N . GLY A 1 336 ? 12.624 8.449 -17.283 1.00 91.88 336 GLY A N 1
ATOM 2581 C CA . GLY A 1 336 ? 12.539 8.719 -18.724 1.00 91.88 336 GLY A CA 1
ATOM 2582 C C . GLY A 1 336 ? 11.716 7.676 -19.491 1.00 91.88 336 GLY A C 1
ATOM 2583 O O . GLY A 1 336 ? 11.297 6.658 -18.938 1.00 91.88 336 GLY A O 1
ATOM 2584 N N . SER A 1 337 ? 11.433 7.899 -20.776 1.00 88.00 337 SER A N 1
ATOM 2585 C CA . SER A 1 337 ? 10.551 6.984 -21.512 1.00 88.00 337 SER A CA 1
ATOM 2586 C C . SER A 1 337 ? 11.249 5.667 -21.892 1.00 88.00 337 SER A C 1
ATOM 2588 O O . SER A 1 337 ? 12.461 5.616 -22.113 1.00 88.00 337 SER A O 1
ATOM 2590 N N . ALA A 1 338 ? 10.471 4.590 -22.060 1.00 83.69 338 ALA A N 1
ATOM 2591 C CA . ALA A 1 338 ? 10.980 3.317 -22.584 1.00 83.69 338 ALA A CA 1
ATOM 2592 C C . ALA A 1 338 ? 11.613 3.467 -23.984 1.00 83.69 338 ALA A C 1
ATOM 2594 O O . ALA A 1 338 ? 12.538 2.738 -24.345 1.00 83.69 338 ALA A O 1
ATOM 2595 N N . ARG A 1 339 ? 11.131 4.441 -24.770 1.00 86.38 339 ARG A N 1
ATOM 2596 C CA . ARG A 1 339 ? 11.693 4.787 -26.079 1.00 86.38 339 ARG A CA 1
ATOM 2597 C C . ARG A 1 339 ? 13.086 5.397 -25.941 1.00 86.38 339 ARG A C 1
ATOM 2599 O O . ARG A 1 339 ? 13.981 5.003 -26.680 1.00 86.38 339 ARG A O 1
ATOM 2606 N N . ASP A 1 340 ? 13.282 6.311 -24.996 1.00 89.44 340 ASP A N 1
ATOM 2607 C CA . ASP A 1 340 ? 14.585 6.950 -24.769 1.00 89.44 340 ASP A CA 1
ATOM 2608 C C . ASP A 1 340 ? 15.622 5.933 -24.292 1.00 89.44 340 ASP A C 1
ATOM 2610 O O . ASP A 1 340 ? 16.755 5.925 -24.774 1.00 89.44 340 ASP A O 1
ATOM 2614 N N . MET A 1 341 ? 15.203 5.007 -23.428 1.00 89.31 341 MET A N 1
ATOM 2615 C CA . MET A 1 341 ? 16.029 3.887 -22.984 1.00 89.31 341 MET A CA 1
ATOM 2616 C C . MET A 1 341 ? 16.469 3.003 -24.163 1.00 89.31 341 MET A C 1
ATOM 2618 O O . MET A 1 341 ? 17.645 2.657 -24.275 1.00 89.31 341 MET A O 1
ATOM 2622 N N . ALA A 1 342 ? 15.550 2.664 -25.074 1.00 85.94 342 ALA A N 1
ATOM 2623 C CA . ALA A 1 342 ? 15.875 1.889 -26.271 1.00 85.94 342 ALA A CA 1
ATOM 2624 C C . ALA A 1 342 ? 16.812 2.653 -27.224 1.00 85.94 342 ALA A C 1
ATOM 2626 O O . ALA A 1 342 ? 17.742 2.065 -27.775 1.00 85.94 342 ALA A O 1
ATOM 2627 N N . ASN A 1 343 ? 16.608 3.963 -27.385 1.00 89.75 343 ASN A N 1
ATOM 2628 C CA . ASN A 1 343 ? 17.455 4.811 -28.224 1.00 89.75 343 ASN A CA 1
ATOM 2629 C C . ASN A 1 343 ? 18.886 4.920 -27.675 1.00 89.75 343 ASN A C 1
ATOM 2631 O O . ASN A 1 343 ? 19.837 4.921 -28.455 1.00 89.75 343 ASN A O 1
ATOM 2635 N N . ALA A 1 344 ? 19.062 4.979 -26.350 1.00 88.75 344 ALA A N 1
ATOM 2636 C CA . ALA A 1 344 ? 20.386 5.006 -25.725 1.00 88.75 344 ALA A CA 1
ATOM 2637 C C . ALA A 1 344 ? 21.205 3.742 -26.032 1.00 88.75 344 ALA A C 1
ATOM 2639 O O . ALA A 1 344 ? 22.411 3.828 -26.236 1.00 88.75 344 ALA A O 1
ATOM 2640 N N . MET A 1 345 ? 20.546 2.589 -26.169 1.00 84.50 345 MET A N 1
ATOM 2641 C CA . MET A 1 345 ? 21.194 1.332 -26.561 1.00 84.50 345 MET A CA 1
ATOM 2642 C C . MET A 1 345 ? 21.585 1.268 -28.047 1.00 84.50 345 MET A C 1
ATOM 2644 O O . MET A 1 345 ? 22.368 0.402 -28.430 1.00 84.50 345 MET A O 1
ATOM 2648 N N . GLN A 1 346 ? 21.036 2.148 -28.891 1.00 82.75 346 GLN A N 1
ATOM 2649 C CA . GLN A 1 346 ? 21.283 2.171 -30.339 1.00 82.75 346 GLN A CA 1
ATOM 2650 C C . GLN A 1 346 ? 22.330 3.198 -30.771 1.00 82.75 346 GLN A C 1
ATOM 2652 O O . GLN A 1 346 ? 22.752 3.166 -31.930 1.00 82.75 346 GLN A O 1
ATOM 2657 N N . LYS A 1 347 ? 22.748 4.108 -29.881 1.00 69.25 347 LYS A N 1
ATOM 2658 C CA . LYS A 1 347 ? 23.823 5.054 -30.186 1.00 69.25 347 LYS A CA 1
ATOM 2659 C C . LYS A 1 347 ? 25.105 4.266 -30.449 1.00 69.25 347 LYS A C 1
ATOM 2661 O O . LYS A 1 347 ? 25.680 3.671 -29.544 1.00 69.25 347 LYS A O 1
ATOM 2666 N N . LYS A 1 348 ? 25.502 4.204 -31.718 1.00 56.41 348 LYS A N 1
ATOM 2667 C CA . LYS A 1 348 ? 26.833 3.748 -32.105 1.00 56.41 348 LYS A CA 1
ATOM 2668 C C . LYS A 1 348 ? 27.790 4.903 -31.843 1.00 56.41 348 LYS A C 1
ATOM 2670 O O . LYS A 1 348 ? 27.520 6.002 -32.329 1.00 56.41 348 LYS A O 1
ATOM 2675 N N . ASP A 1 349 ? 28.832 4.632 -31.068 1.00 53.69 349 ASP A N 1
ATOM 2676 C CA . ASP A 1 349 ? 30.042 5.452 -31.088 1.00 53.69 349 ASP A CA 1
ATOM 2677 C C . ASP A 1 349 ? 30.705 5.363 -32.470 1.00 53.69 349 ASP A C 1
ATOM 2679 O O . ASP A 1 349 ? 30.701 4.248 -33.058 1.00 53.69 349 ASP A O 1
#

pLDDT: mean 76.93, std 24.15, range [19.55, 97.5]